Protein AF-A0A091C4G5-F1 (afdb_monomer)

pLDDT: mean 86.81, std 12.75, range [33.78, 98.25]

Structure (mmCIF, N/CA/C/O backbone):
data_AF-A0A091C4G5-F1
#
_entry.id   AF-A0A091C4G5-F1
#
loop_
_atom_site.group_PDB
_atom_site.id
_atom_site.type_symbol
_atom_site.label_atom_id
_atom_site.label_alt_id
_atom_site.label_comp_id
_atom_site.label_asym_id
_atom_site.label_entity_id
_atom_site.label_seq_id
_atom_site.pdbx_PDB_ins_code
_atom_site.Cartn_x
_atom_site.Cartn_y
_atom_site.Cartn_z
_atom_site.occupancy
_atom_site.B_iso_or_equiv
_atom_site.auth_seq_id
_atom_site.auth_comp_id
_atom_site.auth_asym_id
_atom_site.auth_atom_id
_atom_site.pdbx_PDB_model_num
ATOM 1 N N . MET A 1 1 ? 15.106 -4.435 -11.138 1.00 71.94 1 MET A N 1
ATOM 2 C CA . MET A 1 1 ? 15.884 -3.193 -11.377 1.00 71.94 1 MET A CA 1
ATOM 3 C C . MET A 1 1 ? 15.762 -2.763 -12.836 1.00 71.94 1 MET A C 1
ATOM 5 O O . MET A 1 1 ? 15.763 -3.626 -13.708 1.00 71.94 1 MET A O 1
ATOM 9 N N . ILE A 1 2 ? 15.684 -1.454 -13.099 1.00 86.88 2 ILE A N 1
ATOM 10 C CA . ILE A 1 2 ? 15.461 -0.865 -14.438 1.00 86.88 2 ILE A CA 1
ATOM 11 C C . ILE A 1 2 ? 16.548 -1.264 -15.443 1.00 86.88 2 ILE A C 1
ATOM 13 O O . ILE A 1 2 ? 16.238 -1.609 -16.579 1.00 86.88 2 ILE A O 1
ATOM 17 N N . GLY A 1 3 ? 17.815 -1.304 -15.018 1.00 91.44 3 GLY A N 1
ATOM 18 C CA . GLY A 1 3 ? 18.919 -1.706 -15.895 1.00 91.44 3 GLY A CA 1
ATOM 19 C C . GLY A 1 3 ? 18.731 -3.101 -16.506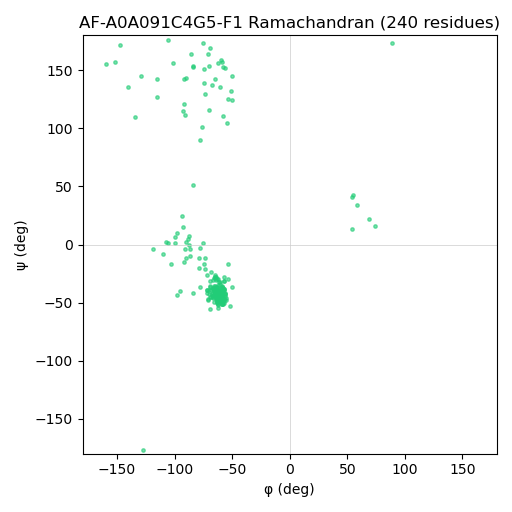 1.00 91.44 3 GLY A C 1
ATOM 20 O O . GLY A 1 3 ? 18.960 -3.293 -17.700 1.00 91.44 3 GLY A O 1
ATOM 21 N N . SER A 1 4 ? 18.201 -4.055 -15.735 1.00 92.38 4 SER A N 1
ATOM 22 C CA . SER A 1 4 ? 17.861 -5.385 -16.251 1.00 92.38 4 SER A CA 1
ATOM 23 C C . SER A 1 4 ? 16.722 -5.343 -17.275 1.00 92.38 4 SER A C 1
ATOM 25 O O . SER A 1 4 ? 16.773 -6.090 -18.245 1.00 92.38 4 SER A O 1
ATOM 27 N N . LYS A 1 5 ? 15.726 -4.455 -17.107 1.00 93.56 5 LYS A N 1
ATOM 28 C CA . LYS A 1 5 ? 14.643 -4.269 -18.092 1.00 93.56 5 LYS A CA 1
ATOM 29 C C . LYS A 1 5 ? 15.200 -3.764 -19.428 1.00 93.56 5 LYS A C 1
ATOM 31 O O . LYS A 1 5 ? 14.902 -4.343 -20.466 1.00 93.56 5 LYS A O 1
ATOM 36 N N . ILE A 1 6 ? 16.075 -2.753 -19.388 1.00 95.38 6 ILE A N 1
ATOM 37 C CA . ILE A 1 6 ? 16.751 -2.208 -20.581 1.00 95.38 6 ILE A CA 1
ATOM 38 C C . ILE A 1 6 ? 17.575 -3.296 -21.281 1.00 95.38 6 ILE A C 1
ATOM 40 O O . ILE A 1 6 ? 17.503 -3.440 -22.500 1.00 95.38 6 ILE A O 1
ATOM 44 N N . LYS A 1 7 ? 18.328 -4.091 -20.510 1.00 96.62 7 LYS A N 1
ATOM 45 C CA . LYS A 1 7 ? 19.124 -5.201 -21.043 1.00 96.62 7 LYS A CA 1
ATOM 46 C C . LYS A 1 7 ? 18.249 -6.238 -21.753 1.00 96.62 7 LYS A C 1
ATOM 48 O O . LYS A 1 7 ? 18.552 -6.607 -22.884 1.00 96.62 7 LYS A O 1
ATOM 53 N N . ASN A 1 8 ? 17.175 -6.679 -21.100 1.00 96.00 8 ASN A N 1
ATOM 54 C CA . ASN A 1 8 ? 16.268 -7.687 -21.645 1.00 96.00 8 ASN A CA 1
ATOM 55 C C . ASN A 1 8 ? 15.587 -7.195 -22.927 1.00 96.00 8 ASN A C 1
ATOM 57 O O . ASN A 1 8 ? 15.539 -7.938 -23.902 1.00 96.00 8 ASN A O 1
ATOM 61 N N . LEU A 1 9 ? 15.123 -5.940 -22.954 1.00 96.19 9 LEU A N 1
ATOM 62 C CA . LEU A 1 9 ? 14.542 -5.326 -24.150 1.00 96.19 9 LEU A CA 1
ATOM 63 C C . LEU A 1 9 ? 15.544 -5.315 -25.309 1.00 96.19 9 LEU A C 1
ATOM 65 O O . LEU A 1 9 ? 15.229 -5.753 -26.413 1.00 96.19 9 LEU A O 1
ATOM 69 N N . ARG A 1 10 ? 16.779 -4.869 -25.049 1.00 97.25 10 ARG A N 1
ATOM 70 C CA . ARG A 1 10 ? 17.841 -4.861 -26.059 1.00 97.25 10 ARG A CA 1
ATOM 71 C C . ARG A 1 10 ? 18.104 -6.261 -26.620 1.00 97.25 10 ARG A C 1
ATOM 73 O O . ARG A 1 10 ? 18.234 -6.416 -27.832 1.00 97.25 10 ARG A O 1
ATOM 80 N N . GLU A 1 11 ? 18.237 -7.253 -25.743 1.00 97.12 11 GLU A N 1
ATOM 81 C CA . GLU A 1 11 ? 18.528 -8.638 -26.129 1.00 97.12 11 GLU A CA 1
ATOM 82 C C . GLU A 1 11 ? 17.371 -9.265 -26.907 1.00 97.12 11 GLU A C 1
ATOM 84 O O . GLU A 1 11 ? 17.615 -9.950 -27.897 1.00 97.12 11 GLU A O 1
ATOM 89 N N . HIS A 1 12 ? 16.127 -8.962 -26.530 1.00 96.81 12 HIS A N 1
ATOM 90 C CA . HIS A 1 12 ? 14.934 -9.384 -27.260 1.00 96.81 12 HIS A CA 1
ATOM 91 C C . HIS A 1 12 ? 14.887 -8.814 -28.686 1.00 96.81 12 HIS A C 1
ATOM 93 O O . HIS A 1 12 ? 14.542 -9.524 -29.625 1.00 96.81 12 HIS A O 1
ATOM 99 N N . LEU A 1 13 ? 15.304 -7.557 -28.860 1.00 96.00 13 LEU A N 1
ATOM 100 C CA . LEU A 1 13 ? 15.406 -6.899 -30.166 1.00 96.00 13 LEU A CA 1
ATOM 101 C C . LEU A 1 13 ? 16.653 -7.316 -30.971 1.00 96.00 13 LEU A C 1
ATOM 103 O O . LEU A 1 13 ? 16.832 -6.868 -32.101 1.00 96.00 13 LEU A O 1
ATOM 107 N N . GLY A 1 14 ? 17.529 -8.157 -30.409 1.00 97.06 14 GLY A N 1
ATOM 108 C CA . GLY A 1 14 ? 18.713 -8.679 -31.095 1.00 97.06 14 GLY A CA 1
ATOM 109 C C . GLY A 1 14 ? 19.862 -7.680 -31.265 1.00 97.06 14 GLY A C 1
ATOM 110 O O . GLY A 1 14 ? 20.764 -7.932 -32.060 1.00 97.06 14 GLY A O 1
ATOM 111 N N . TYR A 1 15 ? 19.866 -6.564 -30.530 1.00 96.56 15 TYR A N 1
ATOM 112 C CA . TYR A 1 15 ? 20.899 -5.533 -30.664 1.00 96.56 15 TYR A CA 1
ATOM 113 C C . TYR A 1 15 ? 22.100 -5.756 -29.736 1.00 96.56 15 TYR A C 1
ATOM 115 O O . TYR A 1 15 ? 21.969 -6.101 -28.554 1.00 96.56 15 TYR A O 1
ATOM 123 N N . THR A 1 16 ? 23.301 -5.435 -30.216 1.00 96.75 16 THR A N 1
ATOM 124 C CA . THR A 1 16 ? 24.450 -5.168 -29.341 1.00 96.75 16 THR A CA 1
ATOM 125 C C . THR A 1 16 ? 24.281 -3.830 -28.608 1.00 96.75 16 THR A C 1
ATOM 127 O O . THR A 1 16 ? 23.465 -2.987 -28.974 1.00 96.75 16 THR A O 1
ATOM 130 N N . GLN A 1 17 ? 25.057 -3.601 -27.544 1.00 96.62 17 GLN A N 1
ATOM 131 C CA . GLN A 1 17 ? 25.003 -2.346 -26.778 1.00 96.62 17 GLN A CA 1
ATOM 132 C C . GLN A 1 17 ? 25.217 -1.084 -27.645 1.00 96.62 17 GLN A C 1
ATOM 134 O O . GLN A 1 17 ? 24.411 -0.164 -27.520 1.00 96.62 17 GLN A O 1
ATOM 139 N N . PRO A 1 18 ? 26.236 -1.004 -28.530 1.00 95.62 18 PRO A N 1
ATOM 140 C CA . PRO A 1 18 ? 26.380 0.140 -29.432 1.00 95.62 18 PRO A CA 1
ATOM 141 C C . PRO A 1 18 ? 25.214 0.281 -30.412 1.00 95.62 18 PRO A C 1
ATOM 143 O O . PRO A 1 18 ? 24.697 1.382 -30.562 1.00 95.62 18 PRO A O 1
ATOM 146 N N . GLU A 1 19 ? 24.768 -0.812 -31.039 1.00 95.62 19 GLU A N 1
ATOM 147 C CA . GLU A 1 19 ? 23.666 -0.776 -32.013 1.00 95.62 19 GLU A CA 1
ATOM 148 C C . GLU A 1 19 ? 22.367 -0.283 -31.380 1.00 95.62 19 GLU A C 1
ATOM 150 O O . GLU A 1 19 ? 21.669 0.537 -31.968 1.00 95.62 19 GLU A O 1
ATOM 155 N N . PHE A 1 20 ? 22.077 -0.715 -30.152 1.00 96.69 20 PHE A N 1
ATOM 156 C CA . PHE A 1 20 ? 20.907 -0.260 -29.412 1.00 96.69 20 PHE A CA 1
ATOM 157 C C . PHE A 1 20 ? 20.969 1.236 -29.100 1.00 96.69 20 PHE A C 1
ATOM 159 O O . PHE A 1 20 ? 19.997 1.957 -29.312 1.00 96.69 20 PHE A O 1
ATOM 166 N N . GLY A 1 21 ? 22.128 1.724 -28.646 1.00 95.19 21 GLY A N 1
ATOM 167 C CA . GLY A 1 21 ? 22.331 3.151 -28.400 1.00 95.19 21 GLY A CA 1
ATOM 168 C C . GLY A 1 21 ? 22.209 3.991 -29.675 1.00 95.19 21 GLY A C 1
ATOM 169 O O . GLY A 1 21 ? 21.548 5.026 -29.664 1.00 95.19 21 GLY A O 1
ATOM 170 N N . MET A 1 22 ? 22.771 3.515 -30.791 1.00 94.88 22 MET A N 1
ATOM 171 C CA . MET A 1 22 ? 22.625 4.157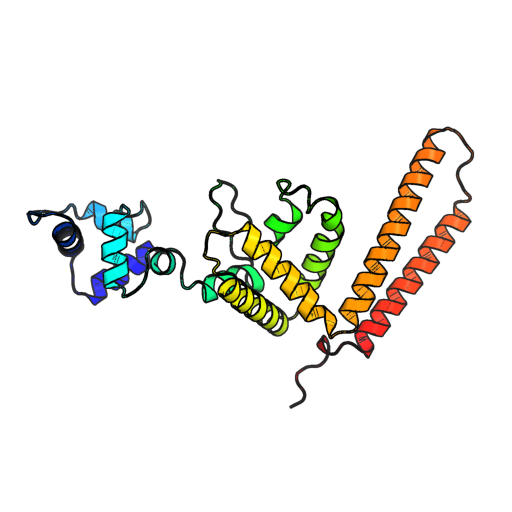 -32.103 1.00 94.88 22 MET A CA 1
ATOM 172 C C . MET A 1 22 ? 21.170 4.174 -32.571 1.00 94.88 22 MET A C 1
ATOM 174 O O . MET A 1 22 ? 20.707 5.198 -33.068 1.00 94.88 22 MET A O 1
ATOM 178 N N . PHE A 1 23 ? 20.447 3.063 -32.403 1.00 94.50 23 PHE A N 1
ATOM 179 C CA . PHE A 1 23 ? 19.035 2.967 -32.754 1.00 94.50 23 PHE A CA 1
ATOM 180 C C . PHE A 1 23 ? 18.214 4.005 -31.986 1.00 94.50 23 PHE A C 1
ATOM 182 O O . PHE A 1 23 ? 17.494 4.786 -32.608 1.00 94.50 23 PHE A O 1
ATOM 189 N N . ILE A 1 24 ? 18.372 4.067 -30.660 1.00 94.75 24 ILE A N 1
ATOM 190 C CA . ILE A 1 24 ? 17.669 5.042 -29.820 1.00 94.75 24 ILE A CA 1
ATOM 191 C C . ILE A 1 24 ? 17.989 6.468 -30.279 1.00 94.75 24 ILE A C 1
ATOM 193 O O . ILE A 1 24 ? 17.081 7.246 -30.562 1.00 94.75 24 ILE A O 1
ATOM 197 N N . ASP A 1 25 ? 19.271 6.808 -30.421 1.00 93.31 25 ASP A N 1
ATOM 198 C CA . ASP A 1 25 ? 19.682 8.158 -30.813 1.00 93.31 25 ASP A CA 1
ATOM 199 C C . ASP A 1 25 ? 19.229 8.522 -32.236 1.00 93.31 25 ASP A C 1
ATOM 201 O O . ASP A 1 25 ? 18.983 9.697 -32.509 1.00 93.31 25 ASP A O 1
ATOM 205 N N . SER A 1 26 ? 19.064 7.548 -33.136 1.00 93.19 26 SER A N 1
ATOM 206 C CA . SER A 1 26 ? 18.518 7.776 -34.482 1.00 93.19 26 SER A CA 1
ATOM 207 C C . SER A 1 26 ? 17.031 8.151 -34.486 1.00 93.19 26 SER A C 1
ATOM 209 O O . SER A 1 26 ? 16.572 8.788 -35.429 1.00 93.19 26 SER A O 1
ATOM 211 N N . LYS A 1 27 ? 16.275 7.780 -33.441 1.00 92.75 27 LYS A N 1
ATOM 212 C CA . LYS A 1 27 ? 14.868 8.179 -33.270 1.00 92.75 27 LYS A CA 1
ATOM 213 C C . LYS A 1 27 ? 14.718 9.603 -32.736 1.00 92.75 27 LYS A C 1
ATOM 215 O O . LYS A 1 27 ? 13.664 10.201 -32.910 1.00 92.75 27 LYS A O 1
ATOM 220 N N . ILE A 1 28 ? 15.768 10.135 -32.112 1.00 91.00 28 ILE A N 1
ATOM 221 C CA . ILE A 1 28 ? 15.782 11.459 -31.476 1.00 91.00 28 ILE A CA 1
ATOM 222 C C . ILE A 1 28 ? 16.407 12.500 -32.412 1.00 91.00 28 ILE A C 1
ATOM 224 O O . ILE A 1 28 ? 15.907 13.614 -32.559 1.00 91.00 28 ILE A O 1
ATOM 228 N N . ASN A 1 29 ? 17.512 12.143 -33.069 1.00 87.38 29 ASN A N 1
ATOM 229 C CA . ASN A 1 29 ? 18.293 13.069 -33.879 1.00 87.38 29 ASN A CA 1
ATOM 230 C C . ASN A 1 29 ? 17.852 13.067 -35.345 1.00 87.38 29 ASN A C 1
ATOM 232 O O . ASN A 1 29 ? 17.611 12.023 -35.943 1.00 87.38 29 ASN A O 1
ATOM 236 N N . LYS A 1 30 ? 17.857 14.252 -35.972 1.00 78.19 30 LYS A N 1
ATOM 237 C CA . LYS A 1 30 ? 17.581 14.409 -37.415 1.00 78.19 30 LYS A CA 1
ATOM 238 C C . LYS A 1 30 ? 18.618 13.719 -38.306 1.00 78.19 30 LYS A C 1
ATOM 240 O O . LYS A 1 30 ? 18.298 13.328 -39.424 1.00 78.19 30 LYS A O 1
ATOM 245 N N . THR A 1 31 ? 19.848 13.593 -37.814 1.00 78.56 31 THR A N 1
ATOM 246 C CA . THR A 1 31 ? 20.946 12.914 -38.507 1.00 78.56 31 THR A CA 1
ATOM 247 C C . THR A 1 31 ? 21.343 11.680 -37.700 1.00 78.56 31 THR A C 1
ATOM 249 O O . THR A 1 31 ? 21.636 11.829 -36.511 1.00 78.56 31 THR A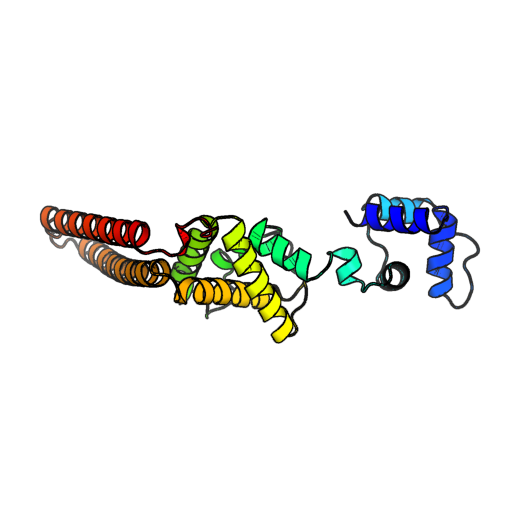 O 1
ATOM 252 N N . PRO A 1 32 ? 21.382 10.479 -38.305 1.00 74.81 32 PRO A N 1
ATOM 253 C CA . PRO A 1 32 ? 21.748 9.263 -37.592 1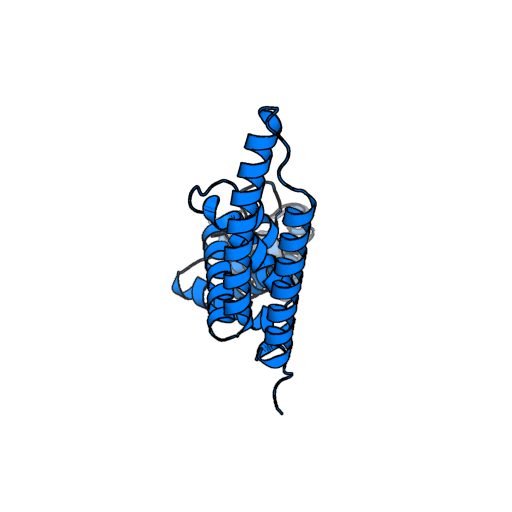.00 74.81 32 PRO A CA 1
ATOM 254 C C . PRO A 1 32 ? 23.172 9.345 -37.021 1.00 74.81 32 PRO A C 1
ATOM 256 O O . PRO A 1 32 ? 24.090 9.763 -37.736 1.00 74.81 32 PRO A O 1
ATOM 259 N N . PRO A 1 33 ? 23.393 8.932 -35.762 1.00 81.31 33 PRO A N 1
ATOM 260 C CA . PRO A 1 33 ? 24.738 8.830 -35.214 1.00 81.31 33 PRO A CA 1
ATOM 261 C C . PRO A 1 33 ? 25.528 7.750 -35.962 1.00 81.31 33 PRO A C 1
ATOM 263 O O . PRO A 1 33 ? 24.995 6.699 -36.311 1.00 81.31 33 PRO A O 1
ATOM 266 N N . THR A 1 34 ? 26.819 7.989 -36.185 1.00 78.75 34 THR A N 1
ATOM 267 C CA . THR A 1 34 ? 27.726 7.021 -36.828 1.00 78.75 34 THR A CA 1
ATOM 268 C C . THR A 1 34 ? 28.442 6.119 -35.825 1.00 78.75 34 THR A C 1
ATOM 270 O O . THR A 1 34 ? 29.006 5.097 -36.207 1.00 78.75 34 THR A O 1
ATOM 273 N N . SER A 1 35 ? 28.425 6.476 -34.538 1.00 84.00 35 SER A N 1
ATOM 274 C CA . SER A 1 35 ? 28.939 5.647 -33.448 1.00 84.00 35 SER A CA 1
ATOM 275 C C . SER A 1 35 ? 28.206 5.942 -32.139 1.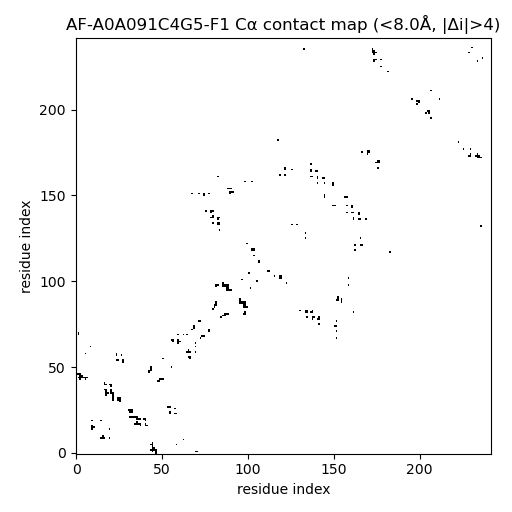00 84.00 35 SER A C 1
ATOM 277 O O . SER A 1 35 ? 27.644 7.023 -31.963 1.00 84.00 35 SER A O 1
ATOM 279 N N . PHE A 1 36 ? 28.218 4.978 -31.217 1.00 90.50 36 PHE A N 1
ATOM 280 C CA . PHE A 1 36 ? 27.684 5.127 -29.864 1.00 90.50 36 PHE A CA 1
ATOM 281 C C . PHE A 1 36 ? 28.602 4.419 -28.866 1.00 90.50 36 PHE A C 1
ATOM 283 O O . PHE A 1 36 ? 29.049 3.295 -29.106 1.00 90.50 36 PHE A O 1
ATOM 290 N N . ASP A 1 37 ? 28.895 5.065 -27.736 1.00 90.06 37 ASP A N 1
ATOM 291 C CA . ASP A 1 37 ? 29.777 4.483 -26.725 1.00 90.06 37 ASP A CA 1
ATOM 292 C C . ASP A 1 37 ? 29.100 3.293 -26.026 1.00 90.06 37 ASP A C 1
ATOM 294 O O . ASP A 1 37 ? 28.119 3.440 -25.291 1.00 90.06 37 ASP A O 1
ATOM 298 N N . LYS A 1 38 ? 29.679 2.098 -26.198 1.00 90.88 38 LYS A N 1
ATOM 299 C CA . LYS A 1 38 ? 29.263 0.861 -25.520 1.00 90.88 38 LYS A CA 1
ATOM 300 C C . LYS A 1 38 ? 29.134 1.042 -24.003 1.00 90.88 38 LYS A C 1
ATOM 302 O O . LYS A 1 38 ? 28.248 0.446 -23.384 1.00 90.88 38 LYS A O 1
ATOM 307 N N . LYS A 1 39 ? 30.015 1.843 -23.386 1.00 93.94 39 LYS A N 1
ATOM 308 C CA . LYS A 1 39 ? 30.027 2.062 -21.930 1.00 93.94 39 LYS A CA 1
ATOM 309 C C . LYS A 1 39 ? 28.764 2.757 -21.436 1.00 93.94 39 LYS A C 1
ATOM 311 O O . LYS A 1 39 ? 28.402 2.544 -20.278 1.00 93.94 39 LYS A O 1
ATOM 316 N N . THR A 1 40 ? 28.101 3.533 -22.291 1.00 93.62 40 THR A N 1
ATOM 317 C CA . THR A 1 40 ? 26.874 4.261 -21.965 1.00 93.62 40 THR A CA 1
ATOM 318 C C . THR A 1 40 ? 25.706 3.301 -21.763 1.00 93.62 40 THR A C 1
ATOM 320 O O . THR A 1 40 ? 25.157 3.261 -20.664 1.00 93.62 40 THR A O 1
ATOM 323 N N . VAL A 1 41 ? 25.398 2.439 -22.745 1.00 95.06 41 VAL A N 1
ATOM 324 C CA . VAL A 1 41 ? 24.339 1.417 -22.588 1.00 95.06 41 VAL A CA 1
ATOM 325 C C . VAL A 1 41 ? 24.690 0.441 -21.469 1.00 95.06 41 VAL A C 1
ATOM 327 O O . VAL A 1 41 ? 23.848 0.140 -20.630 1.00 95.06 41 VAL A O 1
ATOM 330 N N . TYR A 1 42 ? 25.952 0.012 -21.370 1.00 95.62 42 TYR A N 1
ATOM 331 C CA . TYR A 1 42 ? 26.395 -0.812 -20.242 1.00 95.62 42 TYR A CA 1
ATOM 332 C C . TYR A 1 42 ? 26.184 -0.114 -18.884 1.00 95.62 42 TYR A C 1
ATOM 334 O O . TYR A 1 42 ? 25.878 -0.762 -17.885 1.00 95.62 42 TYR A O 1
ATOM 342 N N . GLY A 1 43 ? 26.350 1.211 -18.824 1.00 95.62 43 GLY A N 1
ATOM 343 C CA . GLY A 1 43 ? 26.031 2.031 -17.658 1.00 95.62 43 GLY A CA 1
ATOM 344 C C . GLY A 1 43 ? 24.553 1.966 -17.282 1.00 95.62 43 GLY A C 1
ATOM 345 O O . GLY A 1 43 ? 24.255 1.690 -16.118 1.00 95.62 43 GLY A O 1
ATOM 346 N N . TRP A 1 44 ? 23.661 2.129 -18.262 1.00 95.69 44 TRP A N 1
ATOM 347 C CA . TRP A 1 44 ? 22.210 2.008 -18.082 1.00 95.69 44 TRP A CA 1
ATOM 348 C C . TRP A 1 44 ? 21.806 0.616 -17.593 1.00 95.69 44 TRP A C 1
ATOM 350 O O . TRP A 1 44 ? 21.098 0.485 -16.599 1.00 95.69 44 TRP A O 1
ATOM 360 N N . GLU A 1 45 ? 22.323 -0.438 -18.226 1.00 95.88 45 GLU A N 1
ATOM 361 C CA . GLU A 1 45 ? 21.993 -1.831 -17.896 1.00 95.88 45 GLU A CA 1
ATOM 362 C C . GLU A 1 45 ? 22.456 -2.257 -16.502 1.00 95.88 45 GLU A C 1
ATOM 364 O O . GLU A 1 45 ? 21.860 -3.129 -15.870 1.00 95.88 45 GLU A O 1
ATOM 369 N N . ARG A 1 46 ? 23.528 -1.636 -16.008 1.00 95.19 46 ARG A N 1
ATOM 370 C CA . ARG A 1 46 ? 24.023 -1.833 -14.643 1.00 95.19 46 ARG A CA 1
ATOM 371 C C . ARG A 1 46 ? 23.355 -0.913 -13.622 1.00 95.19 46 ARG A C 1
ATOM 373 O O . ARG A 1 46 ? 23.674 -1.029 -12.446 1.00 95.19 46 ARG A O 1
ATOM 380 N N . GLY A 1 47 ? 22.478 -0.004 -14.050 1.00 90.06 47 GLY A N 1
ATOM 381 C CA . GLY A 1 47 ? 21.838 0.977 -13.174 1.00 90.06 47 GLY A CA 1
ATOM 382 C C . GLY A 1 47 ? 22.797 2.035 -12.623 1.00 90.06 47 GLY A C 1
ATOM 383 O O . GLY A 1 47 ? 22.504 2.631 -11.596 1.00 90.06 47 GLY A O 1
ATOM 384 N N . ARG A 1 48 ? 23.947 2.277 -13.275 1.00 91.94 48 ARG A N 1
ATOM 385 C CA . ARG A 1 48 ? 24.907 3.308 -12.827 1.00 91.94 48 ARG A CA 1
ATOM 386 C C . ARG A 1 48 ? 24.371 4.726 -13.024 1.00 91.94 48 ARG A C 1
ATOM 388 O O . ARG A 1 48 ? 24.734 5.623 -12.276 1.00 91.94 48 ARG A O 1
ATOM 395 N N . PHE A 1 49 ? 23.557 4.919 -14.054 1.00 91.81 49 PHE A N 1
ATOM 396 C CA . PHE A 1 49 ? 22.823 6.145 -14.355 1.00 91.81 49 PHE A CA 1
ATOM 397 C C . PHE A 1 49 ? 21.658 5.795 -15.284 1.00 91.81 49 PHE A C 1
ATOM 399 O O . PHE A 1 49 ? 21.719 4.792 -16.001 1.00 91.81 49 PHE A O 1
ATOM 406 N N . LEU A 1 50 ? 20.605 6.609 -15.277 1.00 91.69 50 LEU A N 1
ATOM 407 C CA . LEU A 1 50 ? 19.476 6.454 -16.193 1.00 91.69 50 LEU A CA 1
ATOM 408 C C . LEU A 1 50 ? 19.772 7.127 -17.547 1.00 91.69 50 LEU A C 1
ATOM 410 O O . LEU A 1 50 ? 20.561 8.078 -17.603 1.00 91.69 50 LEU A O 1
ATOM 414 N N . PRO A 1 51 ? 19.158 6.662 -18.650 1.00 93.25 51 PRO A N 1
ATOM 415 C CA . PRO A 1 51 ? 19.081 7.455 -19.870 1.00 93.25 51 PRO A CA 1
ATOM 416 C C . PRO A 1 51 ? 18.368 8.791 -19.592 1.00 93.25 51 PRO A C 1
ATOM 418 O O . PRO A 1 51 ? 17.612 8.916 -18.630 1.00 93.25 51 PRO A O 1
ATOM 421 N N . ASN A 1 52 ? 18.615 9.802 -20.426 1.00 93.44 52 ASN A N 1
ATOM 422 C CA . ASN A 1 52 ? 17.871 11.062 -20.334 1.00 93.44 52 ASN A CA 1
ATOM 423 C C . ASN A 1 52 ? 16.404 10.863 -20.762 1.00 93.44 52 ASN A C 1
ATOM 425 O O . ASN A 1 52 ? 16.057 9.826 -21.327 1.00 93.44 52 ASN A O 1
ATOM 429 N N . THR A 1 53 ? 15.554 11.862 -20.523 1.00 92.69 53 THR A N 1
ATOM 430 C CA . THR A 1 53 ? 14.107 11.769 -20.774 1.00 92.69 53 THR A CA 1
ATOM 431 C C . THR A 1 53 ? 13.760 11.389 -22.216 1.00 92.69 53 THR A C 1
ATOM 433 O O . THR A 1 53 ? 12.920 10.522 -22.416 1.00 92.69 53 THR A O 1
ATOM 436 N N . GLU A 1 54 ? 14.431 11.961 -23.222 1.00 94.62 54 GLU A N 1
ATOM 437 C CA . GLU A 1 54 ? 14.173 11.642 -24.639 1.00 94.62 54 GLU A CA 1
ATOM 438 C C . GLU A 1 54 ? 14.503 10.180 -24.972 1.00 94.62 54 GLU A C 1
ATOM 440 O O . GLU A 1 54 ? 13.722 9.486 -25.618 1.00 94.62 54 GLU A O 1
ATOM 445 N N . ARG A 1 55 ? 15.644 9.677 -24.485 1.00 95.25 55 ARG A N 1
ATOM 446 C CA . ARG A 1 55 ? 16.040 8.272 -24.663 1.00 95.25 55 ARG A CA 1
ATOM 447 C C . ARG A 1 55 ? 15.136 7.328 -23.889 1.00 95.25 55 ARG A C 1
ATOM 449 O O . ARG A 1 55 ? 14.814 6.259 -24.393 1.00 95.25 55 ARG A O 1
ATOM 456 N N . LEU A 1 56 ? 14.731 7.715 -22.680 1.00 95.50 56 LEU A N 1
ATOM 457 C CA . LEU A 1 56 ? 13.765 6.962 -21.886 1.00 95.50 56 LEU A CA 1
ATOM 458 C C . LEU A 1 56 ? 12.414 6.871 -22.587 1.00 95.50 56 LEU A C 1
ATOM 460 O O . LEU A 1 56 ? 11.841 5.790 -22.573 1.00 95.50 56 LEU A O 1
ATOM 464 N N . GLN A 1 57 ? 11.951 7.943 -23.237 1.00 95.94 57 GLN A N 1
ATOM 465 C CA . GLN A 1 57 ? 10.721 7.906 -24.025 1.00 95.94 57 GLN A CA 1
ATOM 466 C C . GLN A 1 57 ? 10.818 6.860 -25.136 1.00 95.94 57 GLN A C 1
ATOM 468 O O . GLN A 1 57 ? 9.987 5.967 -25.197 1.00 95.94 57 GLN A O 1
ATOM 473 N N . VAL A 1 58 ? 11.885 6.888 -25.941 1.00 96.38 58 VAL A N 1
ATOM 474 C CA . VAL A 1 58 ? 12.081 5.901 -27.019 1.00 96.38 58 VAL A CA 1
ATOM 475 C C . VAL A 1 58 ? 12.175 4.473 -26.473 1.00 96.38 58 VAL A C 1
ATOM 477 O O . VAL A 1 58 ? 11.635 3.545 -27.067 1.00 96.38 58 VAL A O 1
ATOM 480 N N . ILE A 1 59 ? 12.865 4.273 -25.347 1.00 96.12 59 ILE A N 1
ATOM 481 C CA . ILE A 1 59 ? 12.965 2.958 -24.698 1.00 96.12 59 ILE A CA 1
ATOM 482 C C . ILE A 1 59 ? 11.592 2.478 -24.209 1.00 96.12 59 ILE A C 1
ATOM 484 O O . ILE A 1 59 ? 11.283 1.300 -24.368 1.00 96.12 59 ILE A O 1
ATOM 488 N N . ALA A 1 60 ? 10.785 3.365 -23.625 1.00 95.19 60 ALA A N 1
ATOM 489 C CA . ALA A 1 60 ? 9.436 3.050 -23.169 1.00 95.19 60 ALA A CA 1
ATOM 490 C C . ALA A 1 60 ? 8.513 2.721 -24.354 1.00 95.19 60 ALA A C 1
ATOM 492 O O . ALA A 1 60 ? 7.847 1.689 -24.327 1.00 95.19 60 ALA A O 1
ATOM 493 N N . ASP A 1 61 ? 8.585 3.499 -25.440 1.00 96.06 61 ASP A N 1
ATOM 494 C CA . ASP A 1 61 ? 7.839 3.252 -26.678 1.00 96.06 61 ASP A CA 1
ATOM 495 C C . ASP A 1 61 ? 8.182 1.875 -27.277 1.00 96.06 61 ASP A C 1
ATOM 497 O O . ASP A 1 61 ? 7.295 1.141 -27.705 1.00 96.06 61 ASP A O 1
ATOM 501 N N . LEU A 1 62 ? 9.465 1.487 -27.273 1.00 95.38 62 LEU A N 1
ATOM 502 C CA . LEU A 1 62 ? 9.912 0.155 -27.711 1.00 95.38 62 LEU A CA 1
ATOM 503 C C . LEU A 1 62 ? 9.418 -0.980 -26.812 1.00 95.38 62 LEU A C 1
ATOM 505 O O . LEU A 1 62 ? 9.299 -2.112 -27.271 1.00 95.38 62 LEU A O 1
ATOM 509 N N . ALA A 1 63 ? 9.198 -0.690 -25.533 1.00 93.31 63 ALA A N 1
ATOM 510 C CA . ALA A 1 63 ? 8.605 -1.613 -24.576 1.00 93.31 63 ALA A CA 1
ATOM 511 C C . ALA A 1 63 ? 7.067 -1.541 -24.568 1.00 93.31 63 ALA A C 1
ATOM 513 O O . ALA A 1 63 ? 6.451 -2.166 -23.707 1.00 93.31 63 ALA A O 1
ATOM 514 N N . GLU A 1 64 ? 6.467 -0.785 -25.497 1.00 94.31 64 GLU A N 1
ATOM 515 C CA . GLU A 1 64 ? 5.020 -0.595 -25.646 1.00 94.31 64 GLU A CA 1
ATOM 516 C C . GLU A 1 64 ? 4.346 -0.117 -24.349 1.00 94.31 64 GLU A C 1
ATOM 518 O O . GLU A 1 64 ? 3.269 -0.568 -23.961 1.00 94.31 64 GLU A O 1
ATOM 523 N N . THR A 1 65 ? 5.004 0.804 -23.643 1.00 93.44 65 THR A N 1
ATOM 524 C CA . THR A 1 65 ? 4.548 1.320 -22.351 1.00 93.44 65 THR A CA 1
ATOM 525 C C . THR A 1 65 ? 4.951 2.787 -22.168 1.00 93.44 65 THR A C 1
ATOM 527 O O . THR A 1 65 ? 5.702 3.337 -22.969 1.00 93.44 65 THR A O 1
ATOM 530 N N . ASP A 1 66 ? 4.461 3.453 -21.123 1.00 92.38 66 ASP A N 1
ATOM 531 C CA . ASP A 1 66 ? 4.893 4.810 -20.782 1.00 92.38 66 ASP A CA 1
ATOM 532 C C . ASP A 1 66 ? 6.160 4.805 -19.905 1.00 92.38 66 ASP A C 1
ATOM 534 O O . ASP A 1 66 ? 6.543 3.789 -19.315 1.00 92.38 66 ASP A O 1
ATOM 538 N N . ILE A 1 67 ? 6.829 5.960 -19.798 1.00 92.00 67 ILE A N 1
ATOM 539 C CA . ILE A 1 67 ? 8.075 6.092 -19.028 1.00 92.00 67 ILE A CA 1
ATOM 540 C C . ILE A 1 67 ? 7.887 5.642 -17.573 1.00 92.00 67 ILE A C 1
ATOM 542 O O . ILE A 1 67 ? 8.743 4.927 -17.051 1.00 92.00 67 ILE A O 1
ATOM 546 N N . ASN A 1 68 ? 6.799 6.039 -16.909 1.00 89.62 68 ASN A N 1
ATOM 547 C CA . ASN A 1 68 ? 6.603 5.712 -15.499 1.00 89.62 68 ASN A CA 1
ATOM 548 C C . ASN A 1 68 ? 6.373 4.216 -15.328 1.00 89.62 68 ASN A C 1
ATOM 550 O O . ASN A 1 68 ? 7.033 3.603 -14.493 1.00 89.62 68 ASN A O 1
ATOM 554 N N . THR A 1 69 ? 5.535 3.605 -16.164 1.00 90.56 69 THR A N 1
ATOM 555 C CA . THR A 1 69 ? 5.321 2.155 -16.122 1.00 90.56 69 THR A CA 1
ATOM 556 C C . THR A 1 69 ? 6.608 1.376 -16.415 1.00 90.56 69 THR A C 1
ATOM 558 O O . THR A 1 69 ? 6.928 0.390 -15.739 1.00 90.56 69 THR A O 1
ATOM 561 N N . PHE A 1 70 ? 7.436 1.849 -17.350 1.00 91.00 70 PHE A N 1
ATOM 562 C CA . PHE A 1 70 ? 8.738 1.240 -17.616 1.00 91.00 70 PHE A CA 1
ATOM 563 C C . PHE A 1 70 ? 9.678 1.319 -16.402 1.00 91.00 70 PHE A C 1
ATOM 565 O O . PHE A 1 70 ? 10.274 0.309 -15.995 1.00 91.00 70 PHE A O 1
ATOM 572 N N . LEU A 1 71 ? 9.809 2.506 -15.804 1.00 89.12 71 LEU A N 1
ATOM 573 C CA . LEU A 1 71 ? 10.722 2.756 -14.687 1.00 89.12 71 LEU A CA 1
ATOM 574 C C . LEU A 1 71 ? 10.241 2.077 -13.397 1.00 89.12 71 LEU A C 1
ATOM 576 O O . LEU A 1 71 ? 11.015 1.377 -12.742 1.00 89.12 71 LEU A O 1
ATOM 580 N N . TYR A 1 72 ? 8.965 2.232 -13.069 1.00 87.06 72 TYR A N 1
ATOM 581 C CA . TYR A 1 72 ? 8.405 1.939 -11.750 1.00 87.06 72 TYR A CA 1
ATOM 582 C C . TYR A 1 72 ? 7.482 0.716 -11.725 1.00 87.06 72 TYR A C 1
ATOM 584 O O . TYR A 1 72 ? 7.160 0.233 -10.647 1.00 87.06 72 TYR A O 1
ATOM 592 N N . GLY A 1 73 ? 7.138 0.147 -12.885 1.00 89.56 73 GLY A N 1
ATOM 593 C CA . GLY A 1 73 ? 6.133 -0.916 -12.987 1.00 89.56 73 GLY A CA 1
ATOM 594 C C . GLY A 1 73 ? 4.726 -0.350 -13.166 1.00 89.56 73 GLY A C 1
ATOM 595 O O . GLY A 1 73 ? 4.531 0.866 -13.116 1.00 89.56 73 GLY A O 1
ATOM 596 N N . SER A 1 74 ? 3.751 -1.231 -13.405 1.00 92.88 74 SER A N 1
ATOM 597 C CA . SER A 1 74 ? 2.360 -0.802 -13.566 1.00 92.88 74 SER A CA 1
ATOM 598 C C . SER A 1 74 ? 1.886 -0.060 -12.315 1.00 92.88 74 SER A C 1
ATOM 600 O O . SER A 1 74 ? 2.397 -0.268 -11.212 1.00 92.88 74 SER A O 1
ATOM 602 N N . PHE A 1 75 ? 0.927 0.848 -12.480 1.00 94.81 75 PHE A N 1
ATOM 603 C CA . PHE A 1 75 ? 0.396 1.570 -11.329 1.00 94.81 75 PHE A CA 1
ATOM 604 C C . PHE A 1 75 ? -0.318 0.629 -10.343 1.00 94.81 75 PHE A C 1
ATOM 606 O O . PHE A 1 75 ? -0.253 0.848 -9.139 1.00 94.81 75 PHE A O 1
ATOM 613 N N . GLU A 1 76 ? -0.921 -0.453 -10.839 1.00 96.12 76 GLU A N 1
ATOM 614 C CA . GLU A 1 76 ? -1.506 -1.516 -10.014 1.00 96.12 76 GLU A CA 1
ATOM 615 C C . GLU A 1 76 ? -0.444 -2.209 -9.151 1.00 96.12 76 GLU A C 1
ATOM 617 O O . GLU A 1 76 ? -0.555 -2.201 -7.924 1.00 96.12 76 GLU A O 1
ATOM 622 N N . ASP A 1 77 ? 0.625 -2.721 -9.776 1.00 94.94 77 ASP A N 1
ATOM 623 C CA . ASP A 1 77 ? 1.733 -3.376 -9.067 1.00 94.94 77 ASP A CA 1
ATOM 624 C C . ASP A 1 77 ? 2.357 -2.441 -8.033 1.00 94.94 77 ASP A C 1
ATOM 626 O O . ASP A 1 77 ? 2.712 -2.870 -6.938 1.00 94.94 77 ASP A O 1
ATOM 630 N N . TYR A 1 78 ? 2.474 -1.153 -8.370 1.00 95.50 78 TYR A N 1
ATOM 631 C CA . TYR A 1 78 ? 2.978 -0.141 -7.454 1.00 95.50 78 TYR A CA 1
ATOM 632 C C . TYR A 1 78 ? 2.082 -0.003 -6.219 1.00 95.50 78 TYR A C 1
ATOM 634 O O . TYR A 1 78 ? 2.583 -0.112 -5.103 1.00 95.50 78 TYR A O 1
ATOM 642 N N . ILE A 1 79 ? 0.765 0.177 -6.381 1.00 97.38 79 ILE A N 1
ATOM 643 C CA . ILE A 1 79 ? -0.157 0.294 -5.239 1.00 97.38 79 ILE A CA 1
ATOM 644 C C . ILE A 1 79 ? -0.159 -0.982 -4.388 1.00 97.38 79 ILE A C 1
ATOM 646 O O . ILE A 1 79 ? -0.109 -0.894 -3.160 1.00 97.38 79 ILE A O 1
ATOM 650 N N . ILE A 1 80 ? -0.166 -2.162 -5.012 1.00 96.62 80 ILE A N 1
ATOM 651 C CA . ILE A 1 80 ? -0.086 -3.442 -4.295 1.00 96.62 80 ILE A CA 1
ATOM 652 C C . ILE A 1 80 ? 1.238 -3.548 -3.528 1.00 96.62 80 ILE A C 1
ATOM 654 O O . ILE A 1 80 ? 1.230 -3.923 -2.356 1.00 96.62 80 ILE A O 1
ATOM 658 N N . GLY A 1 81 ? 2.354 -3.173 -4.157 1.00 95.56 81 GLY A N 1
ATOM 659 C CA . GLY A 1 81 ? 3.675 -3.065 -3.538 1.00 95.56 81 GLY A CA 1
ATOM 660 C C . GLY A 1 81 ? 3.652 -2.226 -2.267 1.00 95.56 81 GLY A C 1
ATOM 661 O O . GLY A 1 81 ? 4.050 -2.691 -1.199 1.00 95.56 81 GLY A O 1
ATOM 662 N N . LEU A 1 82 ? 3.113 -1.009 -2.364 1.00 95.50 82 LEU A N 1
ATOM 663 C CA . LEU A 1 82 ? 3.017 -0.080 -1.238 1.00 95.50 82 LEU A CA 1
ATOM 664 C C . LEU A 1 82 ? 2.152 -0.624 -0.094 1.00 95.50 82 LEU A C 1
ATOM 666 O O . LEU A 1 82 ? 2.522 -0.498 1.070 1.00 95.50 82 LEU A O 1
ATOM 670 N N . VAL A 1 83 ? 0.981 -1.179 -0.421 1.00 96.44 83 VAL A N 1
ATOM 671 C CA . VAL A 1 83 ? -0.042 -1.547 0.569 1.00 96.44 83 VAL A CA 1
ATOM 672 C C . VAL A 1 83 ? 0.219 -2.916 1.192 1.00 96.44 83 VAL A C 1
ATOM 674 O O . VAL A 1 83 ? 0.014 -3.094 2.387 1.00 96.44 83 VAL A O 1
ATOM 677 N N . VAL A 1 84 ? 0.632 -3.910 0.408 1.00 96.25 84 VAL A N 1
ATOM 678 C CA . VAL A 1 84 ? 0.761 -5.298 0.881 1.00 96.25 84 VAL A CA 1
ATOM 679 C C . VAL A 1 84 ? 2.186 -5.609 1.317 1.00 96.25 84 VAL A C 1
ATOM 681 O O . VAL A 1 84 ? 2.378 -6.299 2.319 1.00 96.25 84 VAL A O 1
ATOM 684 N N . TYR A 1 85 ? 3.170 -5.115 0.565 1.00 94.12 85 TYR A N 1
ATOM 685 C CA . TY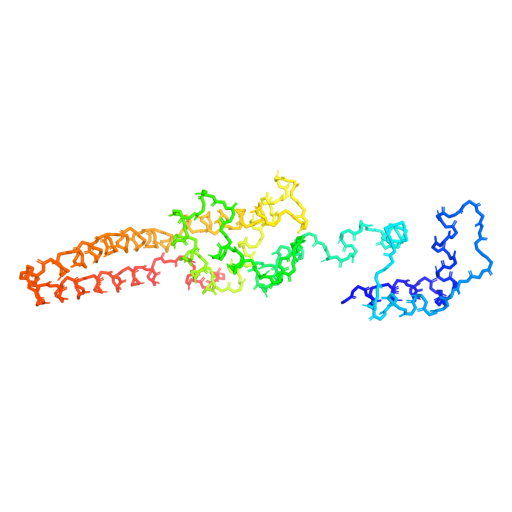R A 1 85 ? 4.579 -5.485 0.718 1.00 94.12 85 TYR A CA 1
ATOM 686 C C . TYR A 1 85 ? 5.440 -4.383 1.335 1.00 94.12 85 TYR A C 1
ATOM 688 O O . TYR A 1 85 ? 6.640 -4.583 1.509 1.00 94.12 85 TYR A O 1
ATOM 696 N N . GLU A 1 86 ? 4.825 -3.256 1.706 1.00 91.75 86 GLU A N 1
ATOM 697 C CA . GLU A 1 86 ? 5.491 -2.124 2.355 1.00 91.75 86 GLU A CA 1
ATOM 698 C C . GLU A 1 86 ? 6.639 -1.555 1.508 1.00 91.75 86 GLU A C 1
ATOM 700 O O . GLU A 1 86 ? 7.647 -1.065 2.028 1.00 91.75 86 GLU A O 1
ATOM 705 N N . ASP A 1 87 ? 6.472 -1.597 0.182 1.00 92.62 87 ASP A N 1
ATOM 706 C CA . ASP A 1 87 ? 7.398 -0.955 -0.737 1.00 92.62 87 ASP A CA 1
ATOM 707 C C . ASP A 1 87 ? 7.469 0.558 -0.475 1.00 92.62 87 ASP A C 1
ATOM 709 O O . ASP A 1 87 ? 6.595 1.199 0.123 1.00 92.62 87 ASP A O 1
ATOM 713 N N . LYS A 1 88 ? 8.567 1.148 -0.939 1.00 90.81 88 LYS A N 1
ATOM 714 C CA . LYS A 1 88 ? 8.870 2.564 -0.733 1.00 90.81 88 LYS A CA 1
ATOM 715 C C . LYS A 1 88 ? 8.012 3.448 -1.628 1.00 90.81 88 LYS A C 1
ATOM 717 O O . LYS A 1 88 ? 7.871 3.190 -2.824 1.00 90.81 88 LYS A O 1
ATOM 722 N N . LEU A 1 89 ? 7.530 4.551 -1.059 1.00 89.81 89 LEU A N 1
ATOM 723 C CA . LEU A 1 89 ? 6.867 5.600 -1.820 1.00 89.81 89 LEU A CA 1
ATOM 724 C C . LEU A 1 89 ? 7.856 6.297 -2.748 1.00 89.81 89 LEU A C 1
ATOM 726 O O . LEU A 1 89 ? 8.961 6.684 -2.359 1.00 89.81 89 LEU A O 1
ATOM 730 N N . LEU A 1 90 ? 7.407 6.545 -3.971 1.00 87.75 90 LEU A N 1
ATOM 731 C CA . LEU A 1 90 ? 8.099 7.417 -4.905 1.00 87.75 90 LEU A CA 1
ATOM 732 C C . LEU A 1 90 ? 7.818 8.870 -4.519 1.00 87.75 90 LEU A C 1
ATOM 734 O O . LEU A 1 90 ? 6.845 9.472 -4.967 1.00 87.75 90 LEU A O 1
ATOM 738 N N . THR A 1 91 ? 8.674 9.431 -3.665 1.00 80.00 91 THR A N 1
ATOM 739 C CA . THR A 1 91 ? 8.611 10.845 -3.279 1.00 80.00 91 THR A CA 1
ATOM 740 C C . THR A 1 91 ? 9.655 11.665 -4.039 1.00 80.00 91 THR A C 1
ATOM 742 O O . THR A 1 91 ? 10.677 11.154 -4.493 1.00 80.00 91 THR A O 1
ATOM 745 N N . LYS A 1 92 ? 9.419 12.975 -4.181 1.00 68.31 92 LYS A N 1
ATOM 746 C CA . LYS A 1 92 ? 10.400 13.907 -4.774 1.00 68.31 92 LYS A CA 1
ATOM 747 C C . LYS A 1 92 ? 11.566 14.249 -3.820 1.00 68.31 92 LYS A C 1
ATOM 749 O O . LYS A 1 92 ? 12.404 15.073 -4.177 1.00 68.31 92 LYS A O 1
ATOM 754 N N . GLY A 1 93 ? 11.595 13.676 -2.611 1.00 63.12 93 GLY A N 1
ATOM 755 C CA . GLY A 1 93 ? 12.574 13.951 -1.555 1.00 63.12 93 GLY A CA 1
ATOM 756 C C . GLY A 1 93 ? 13.607 12.836 -1.368 1.00 63.12 93 GLY A C 1
ATOM 757 O O . GLY A 1 93 ? 13.549 11.798 -2.016 1.00 63.12 93 GLY A O 1
ATOM 758 N N . SER A 1 94 ? 14.576 13.066 -0.476 1.00 55.69 94 SER A N 1
ATOM 759 C CA . SER A 1 94 ? 15.691 12.143 -0.207 1.00 55.69 94 SER A CA 1
ATOM 760 C C . SER A 1 94 ? 15.396 11.064 0.838 1.00 55.69 94 SER A C 1
ATOM 762 O O . SER A 1 94 ? 16.217 10.169 1.020 1.00 55.69 94 SER A O 1
ATOM 764 N N . GLU A 1 95 ? 14.278 11.156 1.559 1.00 66.50 95 GLU A N 1
ATOM 765 C CA . GLU A 1 95 ? 13.904 10.151 2.555 1.00 66.50 95 GLU A CA 1
ATOM 766 C C . GLU A 1 95 ? 13.031 9.072 1.919 1.00 66.50 95 GLU A C 1
ATOM 768 O O . GLU A 1 95 ? 11.881 9.303 1.541 1.00 66.50 95 GLU A O 1
ATOM 773 N N . GLU A 1 96 ? 13.600 7.877 1.811 1.00 74.62 96 GLU A N 1
ATOM 774 C CA . GLU A 1 96 ? 12.886 6.676 1.406 1.00 74.62 96 GLU A CA 1
ATOM 775 C C . GLU A 1 96 ? 12.030 6.179 2.575 1.00 74.62 96 GLU A C 1
ATOM 777 O O . GLU A 1 96 ? 12.548 5.554 3.497 1.00 74.62 96 GLU A O 1
ATOM 782 N N . LYS A 1 97 ? 10.727 6.465 2.529 1.00 84.38 97 LYS A N 1
ATOM 783 C CA . LYS A 1 97 ? 9.730 5.991 3.500 1.00 84.38 97 LYS A CA 1
ATOM 784 C C . LYS A 1 97 ? 8.736 5.060 2.819 1.00 84.38 97 LYS A C 1
ATOM 786 O O . LYS A 1 97 ? 8.360 5.298 1.666 1.00 84.38 97 LYS A O 1
ATOM 791 N N . ASN A 1 98 ? 8.306 4.014 3.517 1.00 90.00 98 ASN A N 1
ATOM 792 C CA . ASN A 1 98 ? 7.151 3.234 3.072 1.00 90.00 98 ASN A CA 1
ATOM 793 C C . ASN A 1 98 ? 5.839 3.993 3.345 1.00 90.00 98 ASN A C 1
ATOM 795 O O . ASN A 1 98 ? 5.828 5.065 3.960 1.00 90.00 98 ASN A O 1
ATOM 799 N N . LEU A 1 99 ? 4.724 3.442 2.862 1.00 89.69 99 LEU A N 1
ATOM 800 C CA . LEU A 1 99 ? 3.401 4.052 2.998 1.00 89.69 99 LEU A CA 1
ATOM 801 C C . LEU A 1 99 ? 3.023 4.331 4.464 1.00 89.69 99 LEU A C 1
ATOM 803 O O . LEU A 1 99 ? 2.509 5.403 4.776 1.00 89.69 99 LEU A O 1
ATOM 807 N N . TYR A 1 100 ? 3.300 3.393 5.370 1.00 88.62 100 TYR A N 1
ATOM 808 C CA . TYR A 1 100 ? 2.902 3.485 6.776 1.00 88.62 100 TYR A CA 1
ATOM 809 C C . TYR A 1 100 ? 3.710 4.548 7.515 1.00 88.62 100 TYR A C 1
ATOM 811 O O . TYR A 1 100 ? 3.146 5.412 8.183 1.00 88.62 100 TYR A O 1
ATOM 819 N N . GLU A 1 101 ? 5.031 4.518 7.344 1.00 85.81 101 GLU A N 1
ATOM 820 C CA . GLU A 1 101 ? 5.953 5.504 7.899 1.00 85.81 101 GLU A CA 1
ATOM 821 C C . GLU A 1 101 ? 5.603 6.904 7.407 1.00 85.81 101 GLU A C 1
ATOM 823 O O . GLU A 1 101 ? 5.601 7.861 8.178 1.00 85.81 101 GLU A O 1
ATOM 828 N N . PHE A 1 102 ? 5.281 7.039 6.121 1.00 85.12 102 PHE A N 1
ATOM 829 C CA . PHE A 1 102 ? 4.905 8.327 5.563 1.00 85.12 102 PHE A CA 1
ATOM 830 C C . PHE A 1 102 ? 3.615 8.861 6.188 1.00 85.12 102 PHE A C 1
ATOM 832 O O . PHE A 1 102 ? 3.533 10.047 6.486 1.00 85.12 102 PHE A O 1
ATOM 839 N N . ILE A 1 103 ? 2.622 8.013 6.448 1.00 84.94 103 ILE A N 1
ATOM 840 C CA . ILE A 1 103 ? 1.377 8.461 7.081 1.00 84.94 103 ILE A CA 1
ATOM 841 C C . ILE A 1 103 ? 1.593 8.845 8.549 1.00 84.94 103 ILE A C 1
ATOM 843 O O . ILE A 1 103 ? 1.067 9.865 8.989 1.00 84.94 103 ILE A O 1
ATOM 847 N N . VAL A 1 104 ? 2.369 8.060 9.300 1.00 78.62 104 VAL A N 1
ATOM 848 C CA . VAL A 1 104 ? 2.603 8.304 10.734 1.00 78.62 104 VAL A CA 1
ATOM 849 C C . VAL A 1 104 ? 3.511 9.516 10.965 1.00 78.62 104 VAL A C 1
ATOM 851 O O . VAL A 1 104 ? 3.273 10.299 11.880 1.00 78.62 104 VAL A O 1
ATOM 854 N N . TYR A 1 105 ? 4.547 9.701 10.140 1.00 71.88 105 TYR A N 1
ATOM 855 C CA . TYR A 1 105 ? 5.623 10.658 10.417 1.00 71.88 105 TYR A CA 1
ATOM 856 C C . TYR A 1 105 ? 5.596 11.943 9.586 1.00 71.88 105 TYR A C 1
ATOM 858 O O . TYR A 1 105 ? 6.522 12.741 9.731 1.00 71.88 105 TYR A O 1
ATOM 866 N N . HIS A 1 106 ? 4.626 12.173 8.693 1.00 67.19 106 HIS A N 1
ATOM 867 C CA . HIS A 1 106 ? 4.670 13.352 7.817 1.00 67.19 106 HIS A CA 1
ATOM 868 C C . HIS A 1 106 ? 3.910 14.573 8.388 1.00 67.19 106 HIS A C 1
ATOM 870 O O . HIS A 1 106 ? 2.681 14.561 8.452 1.00 67.19 106 HIS A O 1
ATOM 876 N N . PRO A 1 107 ? 4.608 15.684 8.721 1.00 49.78 107 PRO A N 1
ATOM 877 C CA . PRO A 1 107 ? 4.021 16.864 9.365 1.00 49.78 107 PRO A CA 1
ATOM 878 C C . PRO A 1 107 ? 3.445 17.927 8.403 1.00 49.78 107 PRO A C 1
ATOM 880 O O . PRO A 1 107 ? 3.014 18.982 8.858 1.00 49.78 107 PRO A O 1
ATOM 883 N N . PHE A 1 108 ? 3.413 17.717 7.080 1.00 49.34 108 PHE A N 1
ATOM 884 C CA . PHE A 1 108 ? 3.016 18.776 6.121 1.00 49.34 108 PHE A CA 1
ATOM 885 C C . PHE A 1 108 ? 1.537 18.800 5.711 1.00 49.34 108 PHE A C 1
ATOM 887 O O . PHE A 1 108 ? 1.189 19.345 4.664 1.00 49.34 108 PHE A O 1
ATOM 894 N N . SER A 1 109 ? 0.635 18.277 6.538 1.00 46.03 109 SER A N 1
ATOM 895 C CA . SER A 1 109 ? -0.769 18.669 6.430 1.00 46.03 109 SER A CA 1
ATOM 896 C C . SER A 1 109 ? -1.335 18.968 7.815 1.00 46.03 109 SER A C 1
ATOM 898 O O . SER A 1 109 ? -1.533 18.039 8.595 1.00 46.03 109 SER A O 1
ATOM 900 N N . PRO A 1 110 ? -1.631 20.241 8.133 1.00 43.22 110 PRO A N 1
ATOM 901 C CA . PRO A 1 110 ? -2.352 20.617 9.349 1.00 43.22 110 PRO A CA 1
ATOM 902 C C . PRO A 1 110 ? -3.693 19.882 9.526 1.00 43.22 110 PRO A C 1
ATOM 904 O O . PRO A 1 110 ? -4.217 19.841 10.631 1.00 43.22 110 PRO A O 1
ATOM 907 N N . SER A 1 111 ? -4.248 19.269 8.469 1.00 49.19 111 SER A N 1
ATOM 908 C CA . SER A 1 111 ? -5.448 18.429 8.563 1.00 49.19 111 SER A CA 1
ATOM 909 C C . SER A 1 111 ? -5.192 17.016 9.104 1.00 49.19 111 SER A C 1
ATOM 911 O O . SER A 1 111 ? -6.154 16.308 9.372 1.00 49.19 111 SER A O 1
ATOM 913 N N . LEU A 1 112 ? -3.934 16.573 9.229 1.00 51.03 112 LEU A N 1
ATOM 914 C CA . LEU A 1 112 ? -3.581 15.223 9.688 1.00 51.03 112 LEU A CA 1
ATOM 915 C C . LEU A 1 112 ? -3.094 15.179 11.143 1.00 51.03 112 LEU A C 1
ATOM 917 O O . LEU A 1 112 ? -3.112 14.104 11.728 1.00 51.03 112 LEU A O 1
ATOM 921 N N . SER A 1 113 ? -2.699 16.300 11.763 1.00 54.22 113 SER A N 1
ATOM 922 C CA . SER A 1 113 ? -2.141 16.275 13.128 1.00 54.22 113 SER A CA 1
ATOM 923 C C . SER A 1 113 ? -3.176 15.928 14.203 1.00 54.22 113 SER A C 1
ATOM 925 O O . SER A 1 113 ? -2.847 15.207 15.136 1.00 54.22 113 SER A O 1
ATOM 927 N N . SER A 1 114 ? -4.433 16.367 14.063 1.00 54.59 114 SER A N 1
ATOM 928 C CA . SER A 1 114 ? -5.522 15.940 14.960 1.00 54.59 114 SER A CA 1
ATOM 929 C C . SER A 1 114 ? -5.976 14.498 14.704 1.00 54.59 114 SER A C 1
ATOM 931 O O . SER A 1 114 ? -6.547 13.878 15.589 1.00 54.59 114 SER A O 1
ATOM 933 N N . MET A 1 115 ? -5.701 13.956 13.511 1.00 63.81 115 MET A N 1
ATOM 934 C CA . MET A 1 115 ? -6.034 12.580 13.115 1.00 63.81 115 MET A CA 1
ATOM 935 C C . MET A 1 115 ? -4.827 11.631 13.226 1.00 63.81 115 MET A C 1
ATOM 937 O O . MET A 1 115 ? -4.906 10.483 12.800 1.00 63.81 115 MET A O 1
ATOM 941 N N . ALA A 1 116 ? -3.691 12.088 13.765 1.00 68.31 116 ALA A N 1
ATOM 942 C CA . ALA A 1 116 ? -2.450 11.314 13.786 1.00 68.31 116 ALA A CA 1
ATOM 943 C C . ALA A 1 116 ? -2.598 10.030 14.616 1.00 68.31 116 ALA A C 1
ATOM 945 O O . ALA A 1 116 ? -2.233 8.952 14.149 1.00 68.31 116 ALA A O 1
ATOM 946 N N . MET A 1 117 ? -3.228 10.139 15.792 1.00 72.38 117 MET A N 1
ATOM 947 C CA . MET A 1 117 ? -3.557 8.992 16.644 1.00 72.38 117 MET A CA 1
ATOM 948 C C . MET A 1 117 ? -4.505 8.018 15.930 1.00 72.38 117 MET A C 1
ATOM 950 O O . MET A 1 117 ? -4.298 6.806 15.965 1.00 72.38 117 MET A O 1
ATOM 954 N N . GLU A 1 118 ? -5.515 8.546 15.230 1.00 79.62 118 GLU A N 1
ATOM 955 C CA . GLU A 1 118 ? -6.483 7.729 14.497 1.00 79.62 118 GLU A CA 1
ATOM 956 C C . GLU A 1 118 ? -5.813 6.942 13.360 1.00 79.62 118 GLU A C 1
ATOM 958 O O . GLU A 1 118 ? -5.987 5.728 13.234 1.00 79.62 118 GLU A O 1
ATOM 963 N N . ASN A 1 119 ? -4.976 7.614 12.570 1.00 82.44 119 ASN A N 1
ATOM 964 C CA . ASN A 1 119 ? -4.237 7.001 11.472 1.00 82.44 119 ASN A CA 1
ATOM 965 C C . ASN A 1 119 ? -3.243 5.948 11.966 1.00 82.44 119 ASN A C 1
ATOM 967 O O . ASN A 1 119 ? -3.160 4.870 11.382 1.00 82.44 119 ASN A O 1
ATOM 971 N N . GLU A 1 120 ? -2.515 6.224 13.050 1.00 84.12 120 GLU A N 1
ATOM 972 C CA . GLU A 1 120 ? -1.579 5.263 13.636 1.00 84.12 120 GLU A CA 1
ATOM 973 C C . GLU A 1 120 ? -2.300 3.975 14.056 1.00 84.12 120 GLU A C 1
ATOM 975 O O . GLU A 1 120 ? -1.826 2.869 13.788 1.00 84.12 120 GLU A O 1
ATOM 980 N N . LYS A 1 121 ? -3.481 4.096 14.666 1.00 84.94 121 LYS A N 1
ATOM 981 C CA . LYS A 1 121 ? -4.306 2.952 15.074 1.00 84.94 121 LYS A CA 1
ATOM 982 C C . LYS A 1 121 ? -4.866 2.185 13.879 1.00 84.94 121 LYS A C 1
ATOM 984 O O . LYS A 1 121 ? -4.801 0.957 13.879 1.00 84.94 121 LYS A O 1
ATOM 989 N N . LEU A 1 122 ? -5.351 2.878 12.845 1.00 88.44 122 LEU A N 1
ATOM 990 C CA . LEU A 1 122 ? -5.797 2.243 11.598 1.00 88.44 122 LEU A CA 1
ATOM 991 C C . LEU A 1 122 ? -4.660 1.477 10.916 1.00 88.44 122 LEU A C 1
ATOM 993 O O . LEU A 1 122 ? -4.865 0.353 10.467 1.00 88.44 122 LEU A O 1
ATOM 997 N N . ILE A 1 123 ? -3.453 2.046 10.888 1.00 90.12 123 ILE A N 1
ATOM 998 C CA . ILE A 1 123 ? -2.264 1.396 10.327 1.00 90.12 123 ILE A CA 1
ATOM 999 C C . ILE A 1 123 ? -1.864 0.178 11.153 1.00 90.12 123 ILE A C 1
ATOM 1001 O O . ILE A 1 123 ? -1.626 -0.882 10.583 1.00 90.12 123 ILE A O 1
ATOM 1005 N N . LYS A 1 124 ? -1.834 0.285 12.488 1.00 88.50 124 LYS A N 1
ATOM 1006 C CA . LYS A 1 124 ? -1.550 -0.858 13.372 1.00 88.50 124 LYS A CA 1
ATOM 1007 C C . LYS A 1 124 ? -2.570 -1.978 13.189 1.00 88.50 124 LYS A C 1
ATOM 1009 O O . LYS A 1 124 ? -2.189 -3.142 13.105 1.00 88.50 124 LYS A O 1
ATOM 1014 N N . PHE A 1 125 ? -3.853 -1.634 13.088 1.00 89.25 125 PHE A N 1
ATOM 1015 C CA . PHE A 1 125 ? -4.901 -2.597 12.767 1.00 89.25 125 PHE A CA 1
ATOM 1016 C C . PHE A 1 125 ? -4.637 -3.263 11.411 1.00 89.25 125 PHE A C 1
ATOM 1018 O O . PHE A 1 125 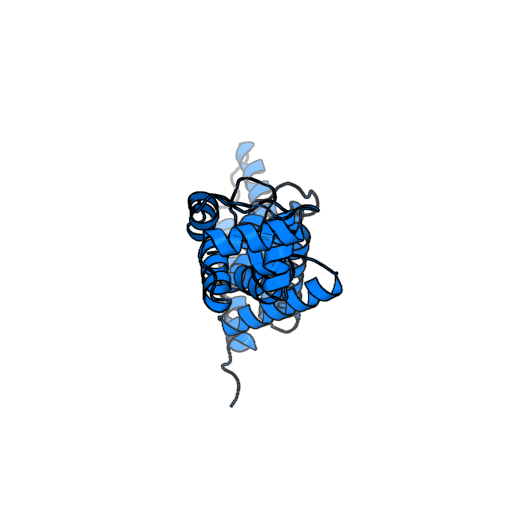? -4.608 -4.490 11.315 1.00 8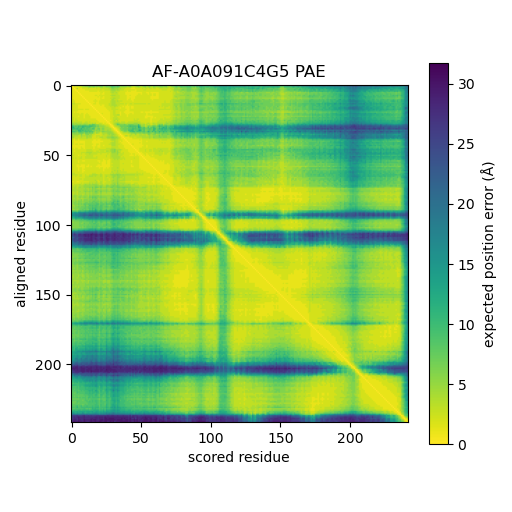9.25 125 PHE A O 1
ATOM 1025 N N . PHE A 1 126 ? -4.394 -2.459 10.374 1.00 92.06 126 PHE A N 1
ATOM 1026 C CA . PHE A 1 126 ? -4.153 -2.938 9.019 1.00 92.06 126 PHE A CA 1
ATOM 1027 C C . PHE A 1 126 ? -2.929 -3.858 8.929 1.00 92.06 126 PHE A C 1
ATOM 1029 O O . PHE A 1 126 ? -2.980 -4.903 8.278 1.00 92.06 126 PHE A O 1
ATOM 1036 N N . ALA A 1 127 ? -1.844 -3.519 9.627 1.00 91.25 127 ALA A N 1
ATOM 1037 C CA . ALA A 1 127 ? -0.614 -4.303 9.662 1.00 91.25 127 ALA A CA 1
ATOM 1038 C C . ALA A 1 127 ? -0.848 -5.745 10.149 1.00 91.25 127 ALA A C 1
ATOM 1040 O O . ALA A 1 127 ? -0.182 -6.659 9.658 1.00 91.25 127 ALA A O 1
ATOM 1041 N N . ASN A 1 128 ? -1.837 -5.948 11.028 1.00 89.50 128 ASN A N 1
ATOM 1042 C CA . ASN A 1 128 ? -2.214 -7.246 11.595 1.00 89.50 128 ASN A CA 1
ATOM 1043 C C . ASN A 1 128 ? -3.232 -8.035 10.750 1.00 89.50 128 ASN A C 1
ATOM 1045 O O . ASN A 1 128 ? -3.614 -9.144 11.128 1.00 89.50 128 ASN A O 1
ATOM 1049 N N . LEU A 1 129 ? -3.691 -7.501 9.615 1.00 90.00 129 LEU A N 1
ATOM 1050 C CA . LEU A 1 129 ? -4.572 -8.237 8.709 1.00 90.00 129 LEU A CA 1
ATOM 1051 C C . LEU A 1 129 ? -3.837 -9.375 7.987 1.00 90.00 129 LEU A C 1
ATOM 1053 O O . LEU A 1 129 ? -2.634 -9.315 7.725 1.00 90.00 129 LEU A O 1
ATOM 1057 N N . THR A 1 130 ? -4.601 -10.397 7.595 1.00 91.94 130 THR A N 1
ATOM 1058 C CA . THR A 1 130 ? -4.127 -11.455 6.693 1.00 91.94 130 THR A CA 1
ATOM 1059 C C . THR A 1 130 ? -3.741 -10.879 5.329 1.00 91.94 130 THR A C 1
ATOM 1061 O O . THR A 1 130 ? -4.258 -9.841 4.914 1.00 91.94 130 THR A O 1
ATOM 1064 N N . LEU A 1 131 ? -2.870 -11.574 4.588 1.00 92.31 131 LEU A N 1
ATOM 1065 C CA . LEU A 1 131 ? -2.468 -11.153 3.238 1.00 92.31 131 LEU A CA 1
ATOM 1066 C C . LEU A 1 131 ? -3.660 -10.998 2.286 1.00 92.31 131 LEU A C 1
ATOM 1068 O O . LEU A 1 131 ? -3.692 -10.058 1.501 1.00 92.31 131 LEU A O 1
ATOM 1072 N N . GLU A 1 132 ? -4.656 -11.880 2.387 1.00 92.81 132 GLU A N 1
ATOM 1073 C CA . GLU A 1 132 ? -5.889 -11.796 1.597 1.00 92.81 132 GLU A CA 1
ATOM 1074 C C . GLU A 1 132 ? -6.648 -10.492 1.876 1.00 92.81 132 GLU A C 1
ATOM 1076 O O . GLU A 1 132 ? -6.984 -9.754 0.953 1.00 92.81 132 GLU A O 1
ATOM 1081 N N . ASN A 1 133 ? -6.836 -10.146 3.150 1.00 93.12 133 ASN A N 1
ATOM 1082 C CA . ASN A 1 133 ? -7.500 -8.904 3.536 1.00 93.12 133 ASN A CA 1
ATOM 1083 C C . ASN A 1 133 ? -6.679 -7.663 3.153 1.00 93.12 133 ASN A C 1
ATOM 1085 O O . ASN A 1 133 ? -7.247 -6.671 2.696 1.00 93.12 133 ASN A O 1
ATOM 1089 N N . LYS A 1 134 ? -5.344 -7.720 3.266 1.00 95.12 134 LYS A N 1
ATOM 1090 C CA . LYS A 1 134 ? -4.464 -6.650 2.770 1.00 95.12 134 LYS A CA 1
ATOM 1091 C C . LYS A 1 134 ? -4.611 -6.462 1.260 1.00 95.12 134 LYS A C 1
ATOM 1093 O O . LYS A 1 134 ? -4.703 -5.326 0.806 1.00 95.12 134 LYS A O 1
ATOM 1098 N N . ALA A 1 135 ? -4.701 -7.550 0.492 1.00 95.56 135 ALA A N 1
ATOM 1099 C CA . ALA A 1 135 ? -4.916 -7.495 -0.952 1.00 95.56 135 ALA A CA 1
ATOM 1100 C C . ALA A 1 135 ? -6.285 -6.893 -1.315 1.00 95.56 135 ALA A C 1
ATOM 1102 O O . ALA A 1 135 ? -6.371 -6.097 -2.248 1.00 95.56 135 ALA A O 1
ATOM 1103 N N . LEU A 1 136 ? -7.345 -7.191 -0.553 1.00 95.06 136 LEU A N 1
ATOM 1104 C CA . LEU A 1 136 ? -8.654 -6.554 -0.745 1.00 95.06 136 LEU A CA 1
ATOM 1105 C C . LEU A 1 136 ? -8.579 -5.032 -0.560 1.00 95.06 136 LEU A C 1
ATOM 1107 O O . LEU A 1 136 ? -9.086 -4.287 -1.399 1.00 95.06 136 LEU A O 1
ATOM 1111 N N . VAL A 1 137 ? -7.912 -4.564 0.498 1.00 96.19 137 VAL A N 1
ATOM 1112 C CA . VAL A 1 137 ? -7.706 -3.124 0.732 1.00 96.19 137 VAL A CA 1
ATOM 1113 C C . VAL A 1 137 ? -6.808 -2.507 -0.341 1.00 96.19 137 VAL A C 1
ATOM 1115 O O . VAL A 1 137 ? -7.084 -1.395 -0.790 1.00 96.19 137 VAL A O 1
ATOM 1118 N N . ALA A 1 138 ? -5.770 -3.213 -0.798 1.00 97.81 138 ALA A N 1
ATOM 1119 C CA . ALA A 1 138 ? -4.906 -2.757 -1.887 1.00 97.81 138 ALA A CA 1
ATOM 1120 C C . ALA A 1 138 ? -5.697 -2.551 -3.186 1.00 97.81 138 ALA A C 1
ATOM 1122 O O . ALA A 1 138 ? -5.590 -1.493 -3.802 1.00 97.81 138 ALA A O 1
ATOM 1123 N N . ASN A 1 139 ? -6.565 -3.500 -3.542 1.00 97.56 139 ASN A N 1
ATOM 1124 C CA . ASN A 1 139 ? -7.433 -3.388 -4.713 1.00 97.56 139 ASN A CA 1
ATOM 1125 C C . ASN A 1 139 ? -8.423 -2.225 -4.569 1.00 97.56 139 ASN A C 1
ATOM 1127 O O . ASN A 1 139 ? -8.581 -1.431 -5.491 1.00 97.56 139 ASN A O 1
ATOM 1131 N N . GLN A 1 140 ? -9.050 -2.058 -3.400 1.00 97.00 140 GLN A N 1
ATOM 1132 C CA . GLN A 1 140 ? -9.930 -0.909 -3.139 1.00 97.00 140 GLN A CA 1
ATOM 1133 C C . GLN A 1 140 ? -9.189 0.430 -3.259 1.00 97.00 140 GLN A C 1
ATOM 1135 O O . GLN A 1 140 ? -9.730 1.385 -3.826 1.00 97.00 140 GLN A O 1
ATOM 1140 N N . THR A 1 141 ? -7.951 0.475 -2.761 1.00 98.06 141 THR A N 1
ATOM 1141 C CA . THR A 1 141 ? -7.059 1.635 -2.852 1.00 98.06 141 THR A CA 1
ATOM 1142 C C . THR A 1 141 ? -6.748 1.940 -4.313 1.00 98.06 141 THR A C 1
ATOM 1144 O O . THR A 1 141 ? -6.975 3.062 -4.757 1.00 98.06 141 THR A O 1
ATOM 1147 N N . TYR A 1 142 ? -6.314 0.942 -5.085 1.00 98.25 142 TYR A N 1
ATOM 1148 C CA . TYR A 1 142 ? -6.004 1.078 -6.509 1.00 98.25 142 TYR A CA 1
ATOM 1149 C C . TYR A 1 142 ? -7.203 1.590 -7.318 1.00 98.25 142 TYR A C 1
ATOM 1151 O O . TYR A 1 142 ? -7.099 2.604 -8.007 1.00 98.25 142 TYR A O 1
ATOM 1159 N N . GLU A 1 143 ? -8.369 0.963 -7.160 1.00 98.00 143 GLU A N 1
ATOM 1160 C CA . GLU A 1 143 ? -9.604 1.362 -7.841 1.00 98.00 143 GLU A CA 1
ATOM 1161 C C . GLU A 1 143 ? -10.010 2.803 -7.515 1.00 98.00 143 GLU A C 1
ATOM 1163 O O . GLU A 1 143 ? -10.529 3.537 -8.360 1.00 98.00 143 GLU A O 1
ATOM 1168 N N . LYS A 1 144 ? -9.784 3.239 -6.273 1.00 98.00 144 LYS A N 1
ATOM 1169 C CA . LYS A 1 144 ? -10.043 4.622 -5.879 1.00 98.00 144 LYS A CA 1
ATOM 1170 C C . LYS A 1 144 ? -9.015 5.583 -6.480 1.00 98.00 144 LYS A C 1
ATOM 1172 O O . LYS A 1 144 ? -9.428 6.614 -7.005 1.00 98.00 144 LYS A O 1
ATOM 1177 N N . CYS A 1 145 ? -7.733 5.221 -6.505 1.00 97.94 145 CYS A N 1
ATOM 1178 C CA . CYS A 1 145 ? -6.696 5.997 -7.185 1.00 97.94 145 CYS A CA 1
ATOM 1179 C C . CYS A 1 145 ? -7.012 6.187 -8.679 1.00 97.94 145 CYS A C 1
ATOM 1181 O O . CYS A 1 145 ? -6.859 7.293 -9.192 1.00 97.94 145 CYS A O 1
ATOM 1183 N N . LEU A 1 146 ? -7.510 5.149 -9.367 1.00 97.25 146 LEU A N 1
ATOM 1184 C CA . LEU A 1 146 ? -7.936 5.253 -10.767 1.00 97.25 146 LEU A CA 1
ATOM 1185 C C . LEU A 1 146 ? -9.091 6.245 -10.950 1.00 97.25 146 LEU A C 1
ATOM 1187 O O . LEU A 1 146 ? -9.043 7.086 -11.847 1.00 97.25 146 LEU A O 1
ATOM 1191 N N . ARG A 1 147 ? -10.119 6.181 -10.091 1.00 97.44 147 ARG A N 1
ATOM 1192 C CA . ARG A 1 147 ? -11.255 7.123 -10.131 1.00 97.44 147 ARG A CA 1
ATOM 1193 C C . ARG A 1 147 ? -10.827 8.573 -9.910 1.00 97.44 147 ARG A C 1
ATOM 1195 O O . ARG A 1 147 ? -11.453 9.477 -10.455 1.00 97.44 147 ARG A O 1
ATOM 1202 N N . GLU A 1 148 ? -9.783 8.781 -9.117 1.00 97.06 148 GLU A N 1
ATOM 1203 C CA . GLU A 1 148 ? -9.214 10.097 -8.815 1.00 97.06 148 GLU A CA 1
ATOM 1204 C C . GLU A 1 148 ? -8.106 10.515 -9.802 1.00 97.06 148 GLU A C 1
ATOM 1206 O O . GLU A 1 148 ? -7.561 11.609 -9.677 1.00 97.06 148 GLU A O 1
ATOM 1211 N N . ASN A 1 149 ? -7.818 9.691 -10.821 1.00 96.44 149 ASN A N 1
ATOM 1212 C CA . ASN A 1 149 ? -6.788 9.923 -11.838 1.00 96.44 149 ASN A CA 1
ATOM 1213 C C . ASN A 1 149 ? -5.390 10.183 -11.236 1.00 96.44 149 ASN A C 1
ATOM 1215 O O . ASN A 1 149 ? -4.672 11.084 -11.673 1.00 96.44 149 ASN A O 1
ATOM 1219 N N . LEU A 1 150 ? -5.027 9.401 -10.216 1.00 95.62 150 LEU A N 1
ATOM 1220 C CA . LEU A 1 150 ? -3.724 9.471 -9.551 1.00 95.62 150 LEU A CA 1
ATOM 1221 C C . LEU A 1 150 ? -2.665 8.645 -10.297 1.00 95.62 150 LEU A C 1
ATOM 1223 O O . LEU A 1 150 ? -2.977 7.639 -10.934 1.00 95.62 150 LEU A O 1
ATOM 1227 N N . GLY A 1 151 ? -1.402 9.048 -10.167 1.00 93.06 151 GLY A N 1
ATOM 1228 C CA . GLY A 1 151 ? -0.227 8.340 -10.668 1.00 93.06 151 GLY A CA 1
ATOM 1229 C C . GLY A 1 151 ? 0.840 8.100 -9.595 1.00 93.06 151 GLY A C 1
ATOM 1230 O O . GLY A 1 151 ? 0.683 8.440 -8.424 1.00 93.06 151 GLY A O 1
ATOM 1231 N N . HIS A 1 152 ? 1.971 7.510 -9.999 1.00 92.50 152 HIS A N 1
ATOM 1232 C CA . HIS A 1 152 ? 3.029 7.018 -9.096 1.00 92.50 152 HIS A CA 1
ATOM 1233 C C . HIS A 1 152 ? 3.573 8.044 -8.087 1.00 92.50 152 HIS A C 1
ATOM 1235 O O . HIS A 1 152 ? 4.004 7.665 -6.997 1.00 92.50 152 HIS A O 1
ATOM 1241 N N . PHE A 1 153 ? 3.558 9.331 -8.441 1.00 90.81 153 PHE A N 1
ATOM 1242 C CA . PHE A 1 153 ? 4.141 10.419 -7.649 1.00 90.81 153 PHE A CA 1
ATOM 1243 C C . PHE A 1 153 ? 3.126 11.205 -6.807 1.00 90.81 153 PHE A C 1
ATOM 1245 O O . PHE A 1 153 ? 3.525 12.140 -6.110 1.00 90.81 153 PHE A O 1
ATOM 1252 N N . ASP A 1 154 ? 1.843 10.836 -6.831 1.00 91.50 154 ASP A N 1
ATOM 1253 C CA . ASP A 1 154 ? 0.788 11.489 -6.043 1.00 91.50 154 ASP A CA 1
ATOM 1254 C C . ASP A 1 154 ? 0.742 10.918 -4.616 1.00 91.50 154 ASP A C 1
ATOM 1256 O O . ASP A 1 154 ? -0.287 10.458 -4.122 1.00 91.50 154 ASP A O 1
ATOM 1260 N N . SER A 1 155 ? 1.900 10.888 -3.944 1.00 89.00 155 SER A N 1
ATOM 1261 C CA . SER A 1 155 ? 2.103 10.132 -2.700 1.00 89.00 155 SER A CA 1
ATOM 1262 C C . SER A 1 155 ? 1.129 10.530 -1.587 1.00 89.00 155 SER A C 1
ATOM 1264 O O . SER A 1 155 ? 0.668 9.675 -0.837 1.00 89.00 155 SER A O 1
ATOM 1266 N N . ILE A 1 156 ? 0.798 11.820 -1.469 1.00 86.94 156 ILE A N 1
ATOM 1267 C CA . ILE A 1 156 ? -0.110 12.323 -0.427 1.00 86.94 156 ILE A CA 1
ATOM 1268 C C . ILE A 1 156 ? -1.541 11.833 -0.688 1.00 86.94 156 ILE A C 1
ATOM 1270 O O . ILE A 1 156 ? -2.226 11.379 0.229 1.00 86.94 156 ILE A O 1
ATOM 1274 N N . GLU A 1 157 ? -1.996 11.912 -1.932 1.00 91.75 157 GLU A N 1
ATOM 1275 C CA . GLU A 1 157 ? -3.332 11.499 -2.359 1.00 91.75 157 GLU A CA 1
ATOM 1276 C C . GLU A 1 157 ? -3.489 9.974 -2.290 1.00 91.75 157 GLU A C 1
ATOM 1278 O O . GLU A 1 157 ? -4.527 9.490 -1.835 1.00 91.75 157 GLU A O 1
ATOM 1283 N N . ILE A 1 158 ? -2.434 9.218 -2.614 1.00 94.25 158 ILE A N 1
ATOM 1284 C CA . ILE A 1 158 ? -2.378 7.764 -2.406 1.00 94.25 158 ILE A CA 1
ATOM 1285 C C . ILE A 1 158 ? -2.538 7.426 -0.918 1.00 94.25 158 ILE A C 1
ATOM 1287 O O . ILE A 1 158 ? -3.372 6.592 -0.572 1.00 94.25 158 ILE A O 1
ATOM 1291 N N . CYS A 1 159 ? -1.813 8.104 -0.022 1.00 91.44 159 CYS A N 1
ATOM 1292 C CA . CYS A 1 159 ? -1.946 7.910 1.427 1.00 91.44 159 CYS A CA 1
ATOM 1293 C C . CYS A 1 159 ? -3.381 8.160 1.923 1.00 91.44 159 CYS A C 1
ATOM 1295 O O . CYS A 1 159 ? -3.935 7.344 2.660 1.00 91.44 159 CYS A O 1
ATOM 1297 N N . LYS A 1 160 ? -4.014 9.259 1.489 1.00 90.62 160 LYS A N 1
ATOM 1298 C CA . LYS A 1 160 ? -5.419 9.567 1.827 1.00 90.62 160 LYS A CA 1
ATOM 1299 C C . LYS A 1 160 ? -6.370 8.484 1.313 1.00 90.62 160 LYS A C 1
ATOM 1301 O O . LYS A 1 160 ? -7.296 8.076 2.014 1.00 90.62 160 LYS A O 1
ATOM 1306 N N . THR A 1 161 ? -6.137 8.013 0.091 1.00 95.19 161 THR A N 1
ATOM 1307 C CA . THR A 1 161 ? -6.930 6.964 -0.551 1.00 95.19 161 THR A CA 1
ATOM 1308 C C . THR A 1 161 ? -6.799 5.628 0.172 1.00 95.19 161 THR A C 1
ATOM 1310 O O . THR A 1 161 ? -7.811 4.963 0.404 1.00 95.19 161 THR A O 1
ATOM 1313 N N . PHE A 1 162 ? -5.593 5.277 0.609 1.00 95.50 162 PHE A N 1
ATOM 1314 C CA . PHE A 1 162 ? -5.331 4.087 1.408 1.00 95.50 162 PHE A CA 1
ATOM 1315 C C . PHE A 1 162 ? -6.045 4.131 2.764 1.00 95.50 162 PHE A C 1
ATOM 1317 O O . PHE A 1 162 ? -6.800 3.212 3.076 1.00 95.50 162 PHE A O 1
ATOM 1324 N N . ILE A 1 163 ? -5.909 5.224 3.527 1.00 92.06 163 ILE A N 1
ATOM 1325 C CA . ILE A 1 163 ? -6.613 5.386 4.813 1.00 92.06 163 ILE A CA 1
ATOM 1326 C C . ILE A 1 163 ? -8.128 5.267 4.634 1.00 92.06 163 ILE A C 1
ATOM 1328 O O . ILE A 1 163 ? -8.784 4.511 5.348 1.00 92.06 163 ILE A O 1
ATOM 1332 N N . ALA A 1 164 ? -8.688 5.944 3.630 1.00 91.75 164 ALA A N 1
ATOM 1333 C CA . ALA A 1 164 ? -10.113 5.843 3.337 1.00 91.75 164 ALA A CA 1
ATOM 1334 C C . ALA A 1 164 ? -10.544 4.412 2.964 1.00 91.75 164 ALA A C 1
ATOM 1336 O O . ALA A 1 164 ? -11.668 4.015 3.270 1.00 91.75 164 ALA A O 1
ATOM 1337 N N . SER A 1 165 ? -9.667 3.643 2.315 1.00 95.00 165 SER A N 1
ATOM 1338 C CA . SER A 1 165 ? -9.931 2.249 1.944 1.00 95.00 165 SER A CA 1
ATOM 1339 C C . SER A 1 165 ? -9.911 1.327 3.164 1.00 95.00 165 SER A C 1
ATOM 1341 O O . SER A 1 165 ? -10.799 0.490 3.284 1.00 95.00 165 SER A O 1
ATOM 1343 N N . ILE A 1 166 ? -8.997 1.531 4.125 1.00 92.88 166 ILE A N 1
ATOM 1344 C CA . ILE A 1 166 ? -9.038 0.825 5.420 1.00 92.88 166 ILE A CA 1
ATOM 1345 C C . ILE A 1 166 ? -10.363 1.111 6.135 1.00 92.88 166 ILE A C 1
ATOM 1347 O O . ILE A 1 166 ? -11.041 0.182 6.573 1.00 92.88 166 ILE A O 1
ATOM 1351 N N . SER A 1 167 ? -10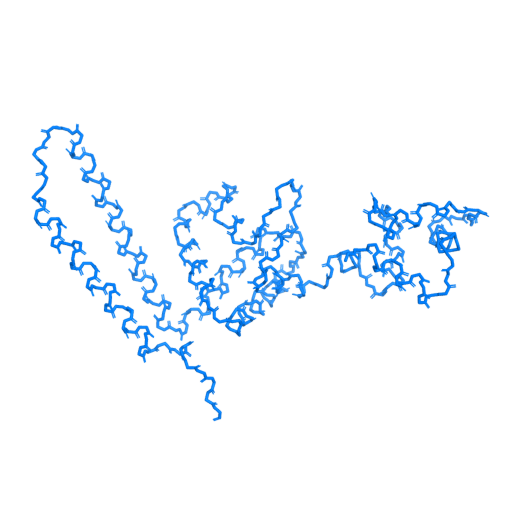.761 2.382 6.234 1.00 89.69 167 SER A N 1
ATOM 1352 C CA . SER A 1 167 ? -12.006 2.760 6.912 1.00 89.69 167 SER A CA 1
ATOM 1353 C C . SER A 1 167 ? -13.239 2.152 6.239 1.00 89.69 167 SER A C 1
ATOM 1355 O O . SER A 1 167 ? -14.131 1.651 6.920 1.00 89.69 167 SER A O 1
ATOM 1357 N N . ALA A 1 168 ? -13.283 2.141 4.904 1.00 90.69 168 ALA A N 1
ATOM 1358 C CA . ALA A 1 168 ? -14.368 1.513 4.151 1.00 90.69 168 ALA A CA 1
ATOM 1359 C C . ALA A 1 168 ? -14.397 -0.014 4.331 1.00 90.69 168 ALA A C 1
ATOM 1361 O O . ALA A 1 168 ? -15.471 -0.594 4.486 1.00 90.69 168 ALA A O 1
ATOM 1362 N N . PHE A 1 169 ? -13.229 -0.660 4.348 1.00 91.81 169 PHE A N 1
ATOM 1363 C CA . PHE A 1 169 ? -13.091 -2.088 4.624 1.00 91.81 169 PHE A CA 1
ATOM 1364 C C . PHE A 1 169 ? -13.615 -2.451 6.020 1.00 91.81 169 PHE A C 1
ATOM 1366 O O . PHE A 1 169 ? -14.329 -3.440 6.183 1.00 91.81 169 PHE A O 1
ATOM 1373 N N . LEU A 1 170 ? -13.322 -1.612 7.014 1.00 89.31 170 LEU A N 1
ATOM 1374 C CA . LEU A 1 170 ? -13.759 -1.786 8.396 1.00 89.31 170 LEU A CA 1
ATOM 1375 C C . LEU A 1 170 ? -15.249 -1.525 8.625 1.00 89.31 170 LEU A C 1
ATOM 1377 O O . LEU A 1 170 ? -15.816 -2.091 9.555 1.00 89.31 170 LEU A O 1
ATOM 1381 N N . PHE A 1 171 ? -15.893 -0.695 7.802 1.00 84.94 171 PHE A N 1
ATOM 1382 C CA . PHE A 1 171 ? -17.289 -0.288 8.005 1.00 84.94 171 PHE A CA 1
ATOM 1383 C C . PHE A 1 171 ? -18.271 -1.472 8.069 1.00 84.94 171 PHE A C 1
ATOM 1385 O O . PHE A 1 171 ? -19.298 -1.391 8.736 1.00 84.94 171 PHE A O 1
ATOM 1392 N N . ASN A 1 172 ? -17.949 -2.582 7.402 1.00 79.75 172 ASN A N 1
ATOM 1393 C CA . ASN A 1 172 ? -18.802 -3.772 7.347 1.00 79.75 172 ASN A CA 1
ATOM 1394 C C . ASN A 1 172 ? -18.411 -4.869 8.354 1.00 79.75 172 ASN A C 1
ATOM 1396 O O . ASN A 1 172 ? -18.925 -5.986 8.268 1.00 79.75 172 ASN A O 1
ATOM 1400 N N . ASP A 1 173 ? -17.504 -4.582 9.290 1.00 91.06 173 ASP A N 1
ATOM 1401 C CA . ASP A 1 173 ? -17.023 -5.544 10.276 1.00 91.06 173 ASP A CA 1
ATOM 1402 C C . ASP A 1 173 ? -17.107 -4.989 11.703 1.00 91.06 173 ASP A C 1
ATOM 1404 O O . ASP A 1 173 ? -16.864 -3.805 11.944 1.00 91.06 173 ASP A O 1
ATOM 1408 N N . ILE A 1 174 ? -17.404 -5.855 12.679 1.00 92.75 174 ILE A N 1
ATOM 1409 C CA . ILE A 1 174 ? -17.510 -5.444 14.087 1.00 92.75 174 ILE A CA 1
ATOM 1410 C C . ILE A 1 174 ? -16.222 -4.782 14.598 1.00 92.75 174 ILE A C 1
ATOM 1412 O O . ILE A 1 174 ? -16.294 -3.850 15.399 1.00 92.75 174 ILE A O 1
ATOM 1416 N N . ARG A 1 175 ? -15.060 -5.192 14.064 1.00 90.94 175 ARG A N 1
ATOM 1417 C CA . ARG A 1 175 ? -13.752 -4.646 14.444 1.00 90.94 175 ARG A CA 1
ATOM 1418 C C . ARG A 1 175 ? -13.631 -3.162 14.125 1.00 90.94 175 ARG A C 1
ATOM 1420 O O . ARG A 1 175 ? -12.948 -2.449 14.853 1.00 90.94 175 ARG A O 1
ATOM 1427 N N . GLY A 1 176 ? -14.327 -2.680 13.092 1.00 91.25 176 GLY A N 1
ATOM 1428 C CA . GLY A 1 176 ? -14.405 -1.254 12.788 1.00 91.25 176 GLY A CA 1
ATOM 1429 C C . GLY A 1 176 ? -15.063 -0.476 13.923 1.00 91.25 176 GLY A C 1
ATOM 1430 O O . GLY A 1 176 ? -14.502 0.502 14.409 1.00 91.25 176 GLY A O 1
ATOM 1431 N N . TYR A 1 177 ? -16.209 -0.954 14.410 1.00 91.25 177 TYR A N 1
ATOM 1432 C CA . TYR A 1 177 ? -16.925 -0.323 15.519 1.00 91.25 177 TYR A CA 1
ATOM 1433 C C . TYR A 1 177 ? -16.148 -0.400 16.834 1.00 91.25 177 TYR A C 1
ATOM 1435 O O . TYR A 1 177 ? -16.045 0.604 17.536 1.00 91.25 177 TYR A O 1
ATOM 1443 N N . THR A 1 178 ? -15.562 -1.556 17.169 1.00 93.56 178 THR A N 1
ATOM 1444 C CA . THR A 1 178 ? -14.768 -1.668 18.402 1.00 93.56 178 THR A CA 1
ATOM 1445 C C . THR A 1 178 ? -13.524 -0.792 18.363 1.00 93.56 178 THR A C 1
ATOM 1447 O O . THR A 1 178 ? -13.171 -0.227 19.389 1.00 93.56 178 THR A O 1
ATOM 1450 N N . LEU A 1 179 ? -12.880 -0.647 17.197 1.00 90.75 179 LEU A N 1
ATOM 1451 C CA . LEU A 1 179 ? -11.713 0.221 17.043 1.00 90.75 179 LEU A CA 1
ATOM 1452 C C . LEU A 1 179 ? -12.086 1.688 17.285 1.00 90.75 179 LEU A C 1
ATOM 1454 O O . LEU A 1 179 ? -11.369 2.384 17.993 1.00 90.75 179 LEU A O 1
ATOM 1458 N N . GLN A 1 180 ? -13.225 2.145 16.756 1.00 89.69 180 GLN A N 1
ATOM 1459 C CA . GLN A 1 180 ? -13.722 3.501 17.014 1.00 89.69 180 GLN A CA 1
ATOM 1460 C C . GLN A 1 180 ? -14.025 3.720 18.501 1.00 89.69 180 GLN A C 1
ATOM 1462 O O . GLN A 1 180 ? -13.626 4.729 19.068 1.00 89.69 180 GLN A O 1
ATOM 1467 N N . ILE A 1 181 ? -14.666 2.750 19.160 1.00 93.12 181 ILE A N 1
ATOM 1468 C CA . ILE A 1 181 ? -14.909 2.815 20.608 1.00 93.12 181 ILE A CA 1
ATOM 1469 C C . ILE A 1 181 ? -13.584 2.910 21.376 1.00 93.12 181 ILE A C 1
ATOM 1471 O O . ILE A 1 181 ? -13.465 3.740 22.270 1.00 93.12 181 ILE A O 1
ATOM 1475 N N . GLN A 1 182 ? -12.584 2.098 21.020 1.00 91.12 182 GLN A N 1
ATOM 1476 C CA . GLN A 1 182 ? -11.258 2.147 21.641 1.00 91.12 182 GLN A CA 1
ATOM 1477 C C . GLN A 1 182 ? -10.603 3.521 21.479 1.00 91.12 182 GLN A C 1
ATOM 1479 O O . GLN A 1 182 ? -10.110 4.071 22.455 1.00 91.12 182 GLN A O 1
ATOM 1484 N N . MET A 1 183 ? -10.651 4.100 20.277 1.00 88.00 183 MET A N 1
ATOM 1485 C CA . MET A 1 183 ? -10.097 5.432 20.009 1.00 88.00 183 MET A CA 1
ATOM 1486 C C . MET A 1 183 ? -10.738 6.528 20.867 1.00 88.00 183 MET A C 1
ATOM 1488 O O . MET A 1 183 ? -10.034 7.414 21.349 1.00 88.00 183 MET A O 1
ATOM 1492 N N . GLU A 1 184 ? -12.057 6.480 21.064 1.00 90.50 184 GLU A N 1
ATOM 1493 C CA . GLU A 1 184 ? -12.763 7.458 21.900 1.00 90.50 184 GLU A CA 1
ATOM 1494 C C . GLU A 1 184 ? -12.432 7.286 23.387 1.00 90.50 184 GLU A C 1
ATOM 1496 O O . GLU A 1 184 ? -12.238 8.275 24.091 1.00 90.50 184 GLU A O 1
ATOM 1501 N N . VAL A 1 185 ? -12.309 6.047 23.873 1.00 91.00 185 VAL A N 1
ATOM 1502 C CA . VAL A 1 185 ? -11.900 5.798 25.264 1.00 91.00 185 VAL A CA 1
ATOM 1503 C C . VAL A 1 185 ? -10.461 6.258 25.502 1.00 91.00 185 VAL A C 1
ATOM 1505 O O . VAL A 1 185 ? -10.210 6.958 26.476 1.00 91.00 185 VAL A O 1
ATOM 1508 N N . GLU A 1 186 ? -9.536 5.971 24.587 1.00 87.06 186 GLU A N 1
ATOM 1509 C CA . GLU A 1 186 ? -8.146 6.438 24.679 1.00 87.06 186 GLU A CA 1
ATOM 1510 C C . GLU A 1 186 ? -8.038 7.969 24.655 1.00 87.06 186 GLU A C 1
ATOM 1512 O O . GLU A 1 186 ? -7.199 8.543 25.347 1.00 87.06 186 GLU A O 1
ATOM 1517 N N . ARG A 1 187 ? -8.912 8.653 23.904 1.00 86.25 187 ARG A N 1
ATOM 1518 C CA . ARG A 1 187 ? -8.995 10.121 23.924 1.00 86.25 187 ARG A CA 1
ATOM 1519 C C . ARG A 1 187 ? -9.373 10.635 25.313 1.00 86.25 187 ARG A C 1
ATOM 1521 O O . ARG A 1 187 ? -8.721 11.544 25.817 1.00 86.25 187 ARG A O 1
ATOM 1528 N N . ILE A 1 188 ? -10.374 10.020 25.942 1.00 87.19 188 ILE A N 1
ATOM 1529 C CA . ILE A 1 188 ? -10.788 10.349 27.313 1.00 87.19 188 ILE A CA 1
ATOM 1530 C C . ILE A 1 188 ? -9.654 10.052 28.309 1.00 87.19 188 ILE A C 1
ATOM 1532 O O . ILE A 1 188 ? -9.390 10.859 29.199 1.00 87.19 188 ILE A O 1
ATOM 1536 N N . GLU A 1 189 ? -8.960 8.919 28.161 1.00 85.75 189 GLU A N 1
ATOM 1537 C CA . GLU A 1 189 ? -7.809 8.556 29.001 1.00 85.75 189 GLU A CA 1
ATOM 1538 C C . GLU A 1 189 ? -6.668 9.576 28.889 1.00 85.75 189 GLU A C 1
ATOM 1540 O O . GLU A 1 189 ? -6.066 9.940 29.904 1.00 85.75 189 GLU A O 1
ATOM 1545 N N . GLN A 1 190 ? -6.387 10.069 27.680 1.00 84.94 190 GLN A N 1
ATOM 1546 C CA . GLN A 1 190 ? -5.367 11.090 27.452 1.00 84.94 190 GLN A CA 1
ATOM 1547 C C . GLN A 1 190 ? -5.751 12.421 28.110 1.00 84.94 190 GLN A C 1
ATOM 1549 O O . GLN A 1 190 ? -4.956 12.964 28.873 1.00 84.94 190 GLN A O 1
ATOM 1554 N N . GLU A 1 191 ? -6.980 12.903 27.890 1.00 84.88 191 GLU A N 1
ATOM 1555 C CA . GLU A 1 191 ? -7.493 14.131 28.518 1.00 84.88 191 GLU A CA 1
ATOM 1556 C C . GLU A 1 191 ? -7.422 14.058 30.051 1.00 84.88 191 GLU A C 1
ATOM 1558 O O . GLU A 1 191 ? -7.030 15.015 30.724 1.00 84.88 191 GLU A O 1
ATOM 1563 N N . TRP A 1 192 ? -7.765 12.898 30.618 1.00 83.75 192 TRP A N 1
ATOM 1564 C CA . TRP A 1 192 ? -7.677 12.675 32.056 1.00 83.75 192 TRP A CA 1
ATOM 1565 C C . TRP A 1 192 ? -6.230 12.648 32.559 1.00 83.75 192 TRP A C 1
ATOM 1567 O O . TRP A 1 192 ? -5.928 13.234 33.600 1.00 83.75 192 TRP A O 1
ATOM 1577 N N . THR A 1 193 ? -5.325 12.003 31.825 1.00 81.69 193 THR A N 1
ATOM 1578 C CA . THR A 1 193 ? -3.901 11.933 32.177 1.00 81.69 193 THR A CA 1
ATOM 1579 C C . THR A 1 193 ? -3.257 13.318 32.177 1.00 81.69 193 THR A C 1
ATOM 1581 O O . THR A 1 193 ? -2.514 13.643 33.105 1.00 81.69 193 THR A O 1
ATOM 1584 N N . ASP A 1 194 ? -3.583 14.153 31.191 1.00 84.19 194 ASP A N 1
ATOM 1585 C CA . ASP A 1 194 ? -3.092 15.530 31.100 1.00 84.19 194 ASP A CA 1
ATOM 1586 C C . ASP A 1 194 ? -3.575 16.358 32.303 1.00 84.19 194 ASP A C 1
ATOM 1588 O O . ASP A 1 194 ? -2.773 17.007 32.980 1.00 84.19 194 ASP A O 1
ATOM 1592 N N . PHE A 1 195 ? -4.858 16.236 32.667 1.00 82.81 195 PHE A N 1
ATOM 1593 C CA . PHE A 1 195 ? -5.411 16.861 33.872 1.00 82.81 195 PHE A CA 1
ATOM 1594 C C . PHE A 1 195 ? -4.695 16.409 35.158 1.00 82.81 195 PHE A C 1
ATOM 1596 O O . PHE A 1 195 ? -4.367 17.229 36.019 1.00 82.81 195 PHE A O 1
ATOM 1603 N N . LEU A 1 196 ? -4.422 15.108 35.309 1.00 77.62 196 LEU A N 1
ATOM 1604 C CA . LEU A 1 196 ? -3.700 14.581 36.472 1.00 77.62 196 LEU A CA 1
ATOM 1605 C C . LEU A 1 196 ? -2.278 15.150 36.571 1.00 77.62 196 LEU A C 1
ATOM 1607 O O . LEU A 1 196 ? -1.825 15.471 37.674 1.00 77.62 196 LEU A O 1
ATOM 1611 N N . GLN A 1 197 ? -1.583 15.296 35.440 1.00 79.25 197 GLN A N 1
ATOM 1612 C CA . GLN A 1 197 ? -0.253 15.904 35.402 1.00 79.25 197 GLN A CA 1
ATOM 1613 C C . GLN A 1 197 ? -0.297 17.369 35.841 1.00 79.25 197 GLN A C 1
ATOM 1615 O O . GLN A 1 197 ? 0.505 17.765 36.690 1.00 79.25 197 GLN A O 1
ATOM 1620 N N . GLU A 1 198 ? -1.252 18.152 35.336 1.00 80.19 198 GLU A N 1
ATOM 1621 C CA . GLU A 1 198 ? -1.441 19.551 35.737 1.00 80.19 198 GLU A CA 1
ATOM 1622 C C . GLU A 1 198 ? -1.666 19.688 37.249 1.00 80.19 198 GLU A C 1
ATOM 1624 O O . GLU A 1 198 ? -0.965 20.455 37.910 1.00 80.19 198 GLU A O 1
ATOM 1629 N N . VAL A 1 199 ? -2.569 18.884 37.823 1.00 74.75 199 VAL A N 1
ATOM 1630 C CA . VAL A 1 199 ? -2.872 18.913 39.264 1.00 74.75 199 VAL A CA 1
ATOM 1631 C C . VAL A 1 199 ? -1.673 18.474 40.113 1.00 74.75 199 VAL A C 1
ATOM 1633 O O . VAL A 1 199 ? -1.429 19.048 41.177 1.00 74.75 199 VAL A O 1
ATOM 1636 N N . SER A 1 200 ? -0.900 17.483 39.653 1.00 68.06 200 SER A N 1
ATOM 1637 C CA . SER A 1 200 ? 0.278 16.982 40.377 1.00 68.06 200 SER A CA 1
ATOM 1638 C C . SER A 1 200 ? 1.416 18.005 40.479 1.00 68.06 200 SER A C 1
ATOM 1640 O O . SER A 1 200 ? 2.142 18.024 41.474 1.00 68.06 200 SER A O 1
ATOM 1642 N N . ASN A 1 201 ? 1.548 18.889 39.485 1.00 69.44 201 ASN A N 1
ATOM 1643 C CA . ASN A 1 201 ? 2.584 19.922 39.453 1.00 69.44 201 ASN A CA 1
ATOM 1644 C C . ASN A 1 201 ? 2.306 21.082 40.426 1.00 69.44 201 ASN A C 1
ATOM 1646 O O . ASN A 1 201 ? 3.225 21.827 40.764 1.00 69.44 201 ASN A O 1
ATOM 1650 N N . ASP A 1 202 ? 1.069 21.217 40.910 1.00 68.31 202 ASP A N 1
ATOM 1651 C CA . ASP A 1 202 ? 0.613 22.352 41.723 1.00 68.31 202 ASP A CA 1
ATOM 1652 C C . ASP A 1 202 ? 0.737 22.120 43.250 1.00 68.31 202 ASP A C 1
ATOM 1654 O O . ASP A 1 202 ? 0.142 22.840 44.051 1.00 68.31 202 ASP A O 1
ATOM 1658 N N . ASN A 1 203 ? 1.504 21.106 43.691 1.00 60.09 203 ASN A N 1
ATOM 1659 C CA . ASN A 1 203 ? 1.644 20.665 45.100 1.00 60.09 203 ASN A CA 1
ATOM 1660 C C . ASN A 1 203 ? 0.315 20.333 45.817 1.00 60.09 203 ASN A C 1
ATOM 1662 O O . ASN A 1 203 ? 0.288 20.171 47.042 1.00 60.09 203 ASN A O 1
ATOM 1666 N N . ASN A 1 204 ? -0.785 20.205 45.076 1.00 61.69 204 ASN A N 1
ATOM 1667 C CA . ASN A 1 204 ? -2.059 19.749 45.610 1.00 61.69 204 ASN A CA 1
ATOM 1668 C C . ASN A 1 204 ? -2.023 18.234 45.855 1.00 61.69 204 ASN A C 1
ATOM 1670 O O . ASN A 1 204 ? -1.274 17.498 45.213 1.00 61.69 204 ASN A O 1
ATOM 1674 N N . ALA A 1 205 ? -2.809 17.775 46.834 1.00 62.44 205 ALA A N 1
ATOM 1675 C CA . ALA A 1 205 ? -2.872 16.372 47.229 1.00 62.44 205 ALA A CA 1
ATOM 1676 C C . ALA A 1 205 ? -3.072 15.466 46.004 1.00 62.44 205 ALA A C 1
ATOM 1678 O O . ALA A 1 205 ? -4.026 15.651 45.247 1.00 62.44 205 ALA A O 1
ATOM 1679 N N . LEU A 1 206 ? -2.168 14.495 45.832 1.00 62.44 206 LEU A N 1
ATOM 1680 C CA . LEU A 1 206 ? -2.275 13.474 44.795 1.00 62.44 206 LEU A CA 1
ATOM 1681 C C . LEU A 1 206 ? -3.674 12.832 44.863 1.00 62.44 206 LEU A C 1
ATOM 1683 O O . LEU A 1 206 ? -4.116 12.471 45.961 1.00 62.44 206 LEU A O 1
ATOM 1687 N N . PRO A 1 207 ? -4.382 12.697 43.731 1.00 67.25 207 PRO A N 1
ATOM 1688 C CA . PRO A 1 207 ? -5.665 12.010 43.700 1.00 67.25 207 PRO A CA 1
ATOM 1689 C C . PRO A 1 207 ? -5.523 10.580 44.238 1.00 67.25 207 PRO A C 1
ATOM 1691 O O . PRO A 1 207 ? -4.445 9.991 44.182 1.00 67.25 207 PRO A O 1
ATOM 1694 N N . ASN A 1 208 ? -6.607 10.038 44.807 1.00 77.56 208 ASN A N 1
ATOM 1695 C CA . ASN A 1 208 ? -6.612 8.712 45.428 1.00 77.56 208 ASN A CA 1
ATOM 1696 C C . ASN A 1 208 ? -6.094 7.650 44.438 1.00 77.56 208 ASN A C 1
ATOM 1698 O O . ASN A 1 208 ? -6.812 7.253 43.520 1.00 77.56 208 ASN A O 1
ATOM 1702 N N . MET A 1 209 ? -4.856 7.195 44.649 1.00 78.19 209 MET A N 1
ATOM 1703 C CA . MET A 1 209 ? -4.159 6.276 43.746 1.00 78.19 209 MET A CA 1
ATOM 1704 C C . MET A 1 209 ? -4.862 4.918 43.637 1.00 78.19 209 MET A C 1
ATOM 1706 O O . MET A 1 209 ? -4.816 4.310 42.573 1.00 78.19 209 MET A O 1
ATOM 1710 N N . GLU A 1 210 ? -5.557 4.469 44.691 1.00 84.81 210 GLU A N 1
ATOM 1711 C CA . GLU A 1 210 ? -6.357 3.236 44.654 1.00 84.81 210 GLU A CA 1
ATOM 1712 C C . GLU A 1 210 ? -7.543 3.392 43.694 1.00 84.81 210 GLU A C 1
ATOM 1714 O O . GLU A 1 210 ? -7.761 2.549 42.830 1.00 84.81 210 GLU A O 1
ATOM 1719 N N . GLY A 1 211 ? -8.252 4.525 43.765 1.00 84.12 211 GLY A N 1
ATOM 1720 C CA . GLY A 1 211 ? -9.357 4.818 42.848 1.00 84.12 211 GLY A CA 1
ATOM 1721 C C . GLY A 1 211 ? -8.903 4.957 41.391 1.00 84.12 211 GLY A C 1
ATOM 1722 O O . GLY A 1 211 ? -9.593 4.499 40.484 1.00 84.12 211 GLY A O 1
ATOM 1723 N N . ILE A 1 212 ? -7.724 5.544 41.154 1.00 82.25 212 ILE A N 1
ATOM 1724 C CA . ILE A 1 212 ? -7.118 5.612 39.814 1.00 82.25 212 ILE A CA 1
ATOM 1725 C C . ILE A 1 212 ? -6.821 4.206 39.286 1.00 82.25 212 ILE A C 1
ATOM 1727 O O . ILE A 1 212 ? -7.130 3.904 38.133 1.00 82.25 212 ILE A O 1
ATOM 1731 N N . GLN A 1 213 ? -6.250 3.339 40.123 1.00 85.88 213 GLN A N 1
ATOM 1732 C CA . GLN A 1 213 ? -5.959 1.962 39.745 1.00 85.88 213 GLN A CA 1
ATOM 1733 C C . GLN A 1 213 ? -7.238 1.188 39.390 1.00 85.88 213 GLN A C 1
ATOM 1735 O O . GLN A 1 213 ? -7.271 0.531 38.351 1.00 85.88 213 GLN A O 1
ATOM 1740 N N . GLU A 1 214 ? -8.304 1.311 40.188 1.00 91.19 214 GLU A N 1
ATOM 1741 C CA . GLU A 1 214 ? -9.594 0.667 39.895 1.00 91.19 214 GLU A CA 1
ATOM 1742 C C . GLU A 1 214 ? -10.182 1.113 38.543 1.00 91.19 214 GLU A C 1
ATOM 1744 O O . GLU A 1 214 ? -10.742 0.296 37.809 1.00 91.19 214 GLU A O 1
ATOM 1749 N N . ILE A 1 215 ? -10.015 2.388 38.166 1.00 88.62 215 ILE A N 1
ATOM 1750 C CA . ILE A 1 215 ? -10.434 2.892 36.849 1.00 88.62 215 ILE A CA 1
ATOM 1751 C C . ILE A 1 215 ? -9.648 2.199 35.726 1.00 88.62 215 ILE A C 1
ATOM 1753 O O . ILE A 1 215 ? -10.254 1.712 34.771 1.00 88.62 215 ILE A O 1
ATOM 1757 N N . PHE A 1 216 ? -8.320 2.091 35.841 1.00 86.38 216 PHE A N 1
ATOM 1758 C CA . PHE A 1 216 ? -7.500 1.396 34.839 1.00 86.38 216 PHE A CA 1
ATOM 1759 C C . PHE A 1 216 ? -7.832 -0.099 34.729 1.00 86.38 216 PHE A C 1
ATOM 1761 O O . PHE A 1 216 ? -7.848 -0.654 33.625 1.00 86.38 216 PHE A O 1
ATOM 1768 N N . GLU A 1 217 ? -8.144 -0.760 35.844 1.00 92.75 217 GLU A N 1
ATOM 1769 C CA . GLU A 1 217 ? -8.604 -2.152 35.842 1.00 92.75 217 GLU A CA 1
ATOM 1770 C C . GLU A 1 217 ? -9.960 -2.296 35.131 1.00 92.75 217 GLU A C 1
ATOM 1772 O O . GLU A 1 217 ? -10.151 -3.215 34.327 1.00 92.75 217 GLU A O 1
ATOM 1777 N N . ALA A 1 218 ? -10.893 -1.367 35.358 1.00 94.62 218 ALA A N 1
ATOM 1778 C CA . ALA A 1 218 ? -12.178 -1.339 34.663 1.00 94.62 218 ALA A CA 1
ATOM 1779 C C . ALA A 1 218 ? -12.013 -1.135 33.146 1.00 94.62 218 ALA A C 1
ATOM 1781 O O . ALA A 1 218 ? -12.634 -1.860 32.364 1.00 94.62 218 ALA A O 1
ATOM 1782 N N . LEU A 1 219 ? -11.140 -0.213 32.729 1.00 93.31 219 LEU A N 1
ATOM 1783 C CA . LEU A 1 219 ? -10.808 0.030 31.319 1.00 93.31 219 LEU A CA 1
ATOM 1784 C C . LEU A 1 219 ? -10.176 -1.206 30.670 1.00 93.31 219 LEU A C 1
ATOM 1786 O O . LEU A 1 219 ? -10.604 -1.640 29.604 1.00 93.31 219 LEU A O 1
ATOM 1790 N N . THR A 1 220 ? -9.234 -1.853 31.358 1.00 92.94 220 THR A N 1
ATOM 1791 C CA . THR A 1 220 ? -8.624 -3.110 30.895 1.00 92.94 220 THR A CA 1
ATOM 1792 C C . THR A 1 220 ? -9.679 -4.196 30.668 1.00 92.94 220 THR A C 1
ATOM 1794 O O . THR A 1 220 ? -9.703 -4.852 29.625 1.00 92.94 220 THR A O 1
ATOM 1797 N N . ASN A 1 221 ? -10.602 -4.373 31.617 1.00 96.44 221 ASN A N 1
ATOM 1798 C CA . ASN A 1 221 ? -11.697 -5.333 31.482 1.00 96.44 221 ASN A CA 1
ATOM 1799 C C . ASN A 1 221 ? -12.644 -4.988 30.326 1.00 96.44 221 ASN A C 1
ATOM 1801 O O . ASN A 1 221 ? -13.119 -5.891 29.633 1.00 96.44 221 ASN A O 1
ATOM 1805 N N . PHE A 1 222 ? -12.895 -3.700 30.097 1.00 96.38 222 PHE A N 1
ATOM 1806 C CA . PHE A 1 222 ? -13.672 -3.222 28.961 1.00 96.38 222 PHE A CA 1
ATOM 1807 C C . PHE A 1 222 ? -12.993 -3.560 27.626 1.00 96.38 222 PHE A C 1
ATOM 1809 O O . PHE A 1 222 ? -13.633 -4.167 26.764 1.00 96.38 222 PHE A O 1
ATOM 1816 N N . TYR A 1 223 ? -11.694 -3.277 27.479 1.00 94.06 223 TYR A N 1
ATOM 1817 C CA . TYR A 1 223 ? -10.925 -3.624 26.279 1.00 94.06 223 TYR A CA 1
ATOM 1818 C C . TYR A 1 223 ? -10.924 -5.131 25.999 1.00 94.06 223 TYR A C 1
ATOM 1820 O O . TYR A 1 223 ? -11.206 -5.541 24.873 1.00 94.06 223 TYR A O 1
ATOM 1828 N N . ASN A 1 224 ? -10.731 -5.959 27.030 1.00 95.44 224 ASN A N 1
ATOM 1829 C CA . ASN A 1 224 ? -10.840 -7.419 26.918 1.00 95.44 224 ASN A CA 1
ATOM 1830 C C . ASN A 1 224 ? -12.245 -7.866 26.469 1.00 95.44 224 ASN A C 1
ATOM 1832 O O . ASN A 1 224 ? -12.406 -8.873 25.778 1.00 95.44 224 ASN A O 1
ATOM 1836 N N . GLY A 1 225 ? -13.290 -7.140 26.875 1.00 97.38 225 GLY A N 1
ATOM 1837 C CA . GLY A 1 225 ? -14.659 -7.369 26.415 1.00 97.38 225 GLY A CA 1
ATOM 1838 C C . GLY A 1 225 ? -14.833 -7.085 24.921 1.00 97.38 225 GLY A C 1
ATOM 1839 O O . GLY A 1 225 ? -15.448 -7.887 24.217 1.00 97.38 225 GLY A O 1
ATOM 1840 N N . LEU A 1 226 ? -14.258 -5.984 24.426 1.00 95.62 226 LEU A N 1
ATOM 1841 C CA . LEU A 1 226 ? -14.266 -5.645 22.999 1.00 95.62 226 LEU A CA 1
ATOM 1842 C C . LEU A 1 226 ? -13.505 -6.677 22.159 1.00 95.62 226 LEU A C 1
ATOM 1844 O O . LEU A 1 226 ? -13.970 -7.053 21.085 1.00 95.62 226 LEU A O 1
ATOM 1848 N N . GLU A 1 227 ? -12.375 -7.182 22.654 1.00 92.81 227 GLU A N 1
ATOM 1849 C CA . GLU A 1 227 ? -11.614 -8.236 21.977 1.00 92.81 227 GLU A CA 1
ATOM 1850 C C . GLU A 1 227 ? -12.437 -9.523 21.823 1.00 92.81 227 GLU A C 1
ATOM 1852 O O . GLU A 1 227 ? -12.554 -10.048 20.718 1.00 92.81 227 GLU A O 1
ATOM 1857 N N . LYS A 1 228 ? -13.122 -9.969 22.881 1.00 94.31 228 LYS A N 1
ATOM 1858 C CA . LYS A 1 228 ? -14.027 -11.132 22.809 1.00 94.31 228 LYS A CA 1
ATOM 1859 C C . LYS A 1 228 ? -15.168 -10.934 21.808 1.00 94.31 228 LYS A C 1
ATOM 1861 O O . LYS A 1 228 ? -15.554 -11.871 21.112 1.00 94.31 228 LYS A O 1
ATOM 1866 N N . ILE A 1 229 ? -15.713 -9.717 21.719 1.00 95.06 229 ILE A N 1
ATOM 1867 C CA . ILE A 1 229 ? -16.719 -9.365 20.704 1.00 95.06 229 ILE A CA 1
ATOM 1868 C C . ILE A 1 229 ? -16.123 -9.513 19.300 1.00 95.06 229 ILE A C 1
ATOM 1870 O O . ILE A 1 229 ? -16.756 -10.102 18.423 1.00 95.06 229 ILE A O 1
ATOM 1874 N N . ASN A 1 230 ? -14.899 -9.029 19.092 1.00 92.38 230 ASN A N 1
ATOM 1875 C CA . ASN A 1 230 ? -14.203 -9.157 17.817 1.00 92.38 230 ASN A CA 1
ATOM 1876 C C . ASN A 1 230 ? -13.972 -10.613 17.431 1.00 92.38 230 ASN A C 1
ATOM 1878 O O . ASN A 1 230 ? -14.271 -10.989 16.300 1.00 92.38 230 ASN A O 1
ATOM 1882 N N . GLU A 1 231 ? -13.486 -11.437 18.356 1.00 90.12 231 GLU A N 1
ATOM 1883 C CA . GLU A 1 231 ? -13.286 -12.873 18.143 1.00 90.12 231 GLU A CA 1
ATOM 1884 C C . GLU A 1 231 ? -14.577 -13.569 17.699 1.00 90.12 231 GLU A C 1
ATOM 1886 O O . GLU A 1 231 ? -14.570 -14.329 16.729 1.00 90.12 231 GLU A O 1
ATOM 1891 N N . GLN A 1 232 ? -15.689 -13.269 18.374 1.00 93.38 232 GLN A N 1
ATOM 1892 C CA . GLN A 1 232 ? -16.964 -13.948 18.167 1.00 93.38 232 GLN A CA 1
ATOM 1893 C C . GLN A 1 232 ? -17.724 -13.486 16.913 1.00 93.38 232 GLN A C 1
ATOM 1895 O O . GLN A 1 232 ? -18.398 -14.301 16.281 1.00 93.38 232 GLN A O 1
ATOM 1900 N N . TYR A 1 233 ? -17.669 -12.194 16.579 1.00 92.12 233 TYR A N 1
ATOM 1901 C CA . TYR A 1 233 ? -18.582 -11.585 15.602 1.00 92.12 233 TYR A CA 1
ATOM 1902 C C . TYR A 1 233 ? -17.895 -10.985 14.373 1.00 92.12 233 TYR A C 1
ATOM 1904 O O . TYR A 1 233 ? -18.591 -10.516 13.473 1.00 92.12 233 TYR A O 1
ATOM 1912 N N . SER A 1 234 ? -16.561 -10.979 14.304 1.00 90.62 234 SER A N 1
ATOM 1913 C CA . SER A 1 234 ? -15.866 -10.486 13.115 1.00 90.62 234 SER A CA 1
ATOM 1914 C C . SER A 1 234 ? -15.977 -11.473 11.961 1.00 90.62 234 SER A C 1
ATOM 1916 O O . SER A 1 234 ? -15.621 -12.648 12.068 1.00 90.62 234 SER A O 1
ATOM 1918 N N . ASN A 1 235 ? -16.393 -10.955 10.811 1.00 86.31 235 ASN A N 1
ATOM 1919 C CA . ASN A 1 235 ? -16.440 -11.687 9.550 1.00 86.31 235 ASN A CA 1
ATOM 1920 C C . ASN A 1 235 ? -15.041 -11.906 8.962 1.00 86.31 235 ASN A C 1
ATOM 1922 O O . ASN A 1 235 ? -14.863 -12.672 8.021 1.00 86.31 235 ASN A O 1
ATOM 1926 N N . LEU A 1 236 ? -14.037 -11.233 9.516 1.00 83.31 236 LEU A N 1
ATOM 1927 C CA . LEU A 1 236 ? -12.655 -11.314 9.070 1.00 83.31 236 LEU A CA 1
ATOM 1928 C C . LEU A 1 236 ? -11.853 -12.406 9.802 1.00 83.31 236 LEU A C 1
ATOM 1930 O O . LEU A 1 236 ? -10.693 -12.634 9.462 1.00 83.31 236 LEU A O 1
ATOM 1934 N N . ASN A 1 237 ? -12.461 -13.074 10.790 1.00 71.44 237 ASN A N 1
ATOM 1935 C CA . ASN A 1 237 ? -11.884 -14.227 11.492 1.00 71.44 237 ASN A CA 1
ATOM 1936 C C . ASN A 1 237 ? -12.244 -15.567 10.831 1.00 71.44 237 ASN A C 1
ATOM 1938 O O . ASN A 1 237 ? -11.693 -16.604 11.195 1.00 71.44 237 ASN A O 1
ATOM 1942 N N . THR A 1 238 ? -13.188 -15.578 9.889 1.00 54.94 238 THR A N 1
ATOM 1943 C CA . THR A 1 238 ? -13.612 -16.802 9.208 1.00 54.94 238 THR A CA 1
ATOM 1944 C C . THR A 1 238 ? -12.801 -17.005 7.935 1.00 54.94 238 THR A C 1
ATOM 1946 O O . THR A 1 238 ? -12.873 -16.171 7.035 1.00 54.94 238 THR A O 1
ATOM 1949 N N . GLU A 1 239 ? -12.082 -18.131 7.824 1.00 45.84 239 GLU A N 1
ATOM 1950 C CA . GLU A 1 239 ? -11.680 -18.653 6.510 1.00 45.84 239 GLU A CA 1
ATOM 1951 C C . GLU A 1 239 ? -12.918 -18.717 5.595 1.00 45.84 239 GLU A C 1
ATOM 1953 O O . GLU A 1 239 ? -14.024 -18.992 6.089 1.00 45.84 239 GLU A O 1
ATOM 1958 N N . PRO A 1 240 ? -12.772 -18.461 4.282 1.00 40.06 240 PRO A N 1
ATOM 1959 C CA . PRO A 1 240 ? -13.905 -18.429 3.370 1.00 40.06 240 PRO A CA 1
ATOM 1960 C C . PRO A 1 240 ? -14.696 -19.733 3.485 1.00 40.06 240 PRO A C 1
ATOM 1962 O O . PRO A 1 240 ? -14.145 -20.831 3.360 1.00 40.06 240 PRO A O 1
ATOM 1965 N N . ARG A 1 241 ? -16.004 -19.617 3.753 1.00 38.94 241 ARG A N 1
ATOM 1966 C CA . ARG A 1 241 ? -16.912 -20.769 3.727 1.00 38.94 241 ARG A CA 1
ATOM 1967 C C . ARG A 1 241 ? -16.837 -21.378 2.325 1.00 38.94 241 ARG A C 1
ATOM 1969 O O . ARG A 1 241 ? -17.249 -20.732 1.364 1.00 38.94 241 ARG A O 1
ATOM 1976 N N . LYS A 1 242 ? -16.253 -22.577 2.252 1.00 33.78 242 LYS A N 1
ATOM 1977 C CA . LYS A 1 242 ? -16.229 -23.440 1.065 1.00 33.78 242 LYS A CA 1
ATOM 1978 C C . LYS A 1 242 ? -17.629 -23.683 0.517 1.00 33.78 242 LYS A C 1
ATOM 1980 O O . LYS A 1 242 ? -18.562 -23.814 1.343 1.00 33.78 242 LYS A O 1
#

InterPro domains:
  IPR001387 Cro/C1-type, helix-turn-helix domain [PS50943] (6-70)
  IPR001387 Cro/C1-type, helix-turn-helix domain [cd00093] (3-70)
  IPR010982 Lambda repressor-like, DNA-binding domain superfamily [G3DSA:1.10.260.40] (2-61)
  IPR010982 Lambda repressor-like, DNA-binding domain superfamily [SSF47413] (1-75)

Sequence (242 aa):
MIGSKIKNLREHLGYTQPEFGMFIDSKINKTPPTSFDKKTVYGWERGRFLPNTERLQVIADLAETDINTFLYGSFEDYIIGLVVYEDKLLTKGSEEKNLYEFIVYHPFSPSLSSMAMENEKLIKFFANLTLENKALVANQTYEKCLRENLGHFDSIEICKTFIASISAFLFNDIRGYTLQIQMEVERIEQEWTDFLQEVSNDNNALPNMEGIQEIFEALTNFYNGLEKINEQYSNLNTEPRK

Foldseek 3Di:
DLLCLLVVLCVVVVHQQFRLQQVLVVVVDPDGDPTDDSVVNVCSNVVVDHDDPSSLQSSQVSVVHGSCCSVPNDQLVLLLCLQQVQAFAPEPDDDTGGLLCCLLPPPPDPVCPVCNLVSNLLVVVSVPADSVLSVQLSVQLSVVCVVVVHGRHPSVVSSVSSSVSSQVSLVPWLVSVLSVVVVVVVVVVVVVVVVQVVCVVVPPDRPDVVVVVVVVVVVVVVNVVSVVCRCVTTPRNDDPDD

Organism: NCBI:txid1302649

Solvent-accessible surface area (backbone atoms only — not comparable to full-atom values): 13640 Å² total; per-residue (Å²): 113,55,13,55,53,54,45,51,53,36,56,74,72,69,43,53,52,32,56,44,47,27,53,50,46,38,75,75,38,96,62,69,59,92,73,46,67,46,68,55,46,52,29,29,37,70,56,76,44,78,70,54,72,72,53,36,44,52,53,13,54,75,67,75,44,50,54,61,41,59,67,68,40,50,70,62,60,40,41,38,33,31,60,64,68,56,33,65,52,54,61,100,63,92,74,85,37,28,50,66,54,45,66,68,69,56,82,89,44,87,83,44,67,88,41,40,68,59,50,45,51,52,47,56,54,56,71,72,48,54,70,69,59,32,48,53,39,22,50,49,20,42,57,49,35,56,77,69,71,59,61,80,68,43,52,69,60,50,51,54,40,40,55,52,23,51,53,58,64,27,70,83,31,51,53,38,56,48,50,54,54,50,53,54,50,50,50,52,52,49,57,50,50,53,51,51,52,56,49,55,73,67,79,45,83,74,73,64,61,67,62,54,50,54,50,54,53,51,51,51,54,49,54,55,50,47,49,53,48,33,71,75,62,25,70,86,75,55,75,80,87,124

Mean predicted aligned error: 8.06 Å

Secondary structure (DSSP, 8-state):
-HHHHHHHHHHHTT--HHHHHHHHHHHH-SS--S---HHHHHHHHTTSSPPPHHHHHHHHHHTTS-HHHHHH--HHHHHHHHHHS-PBP--SSS---BHHHHHHH----TTTSTTHHHHHHHHHHHHTS-HHHHHHHHHHHHHHHHHTT--TT-HHHHHHHHHHHHHHHHTTSHHHHHHHHHHHHHHHHHHHHHHHHHHHHTTPPPP-HHHHHHHHHHHHHHHHHHHHHHHHH-TTSSPP--

Radius of gyration: 26.41 Å; Cα contacts (8 Å, |Δi|>4): 194; chains: 1; bounding box: 49×46×86 Å

Nearest PDB structures (foldseek):
  3jxc-assembly1_L  TM=8.400E-01  e=1.870E-02  Lederbergvirus P22
  6jq1-assembly1_A  TM=4.565E-01  e=8.403E-02  Deinococcus geothermalis DSM 11300
  3zhm-assembly1_A  TM=6.587E-01  e=9.597E-01  Lactococcus phage TP901-1
  7n1n-assembly1_B  TM=6.318E-01  e=8.215E-01  Streptococcus mutans UA159
  8xku-assembly1_A  TM=4.457E-01  e=9.382E+00  Arabidopsis thaliana